Protein AF-A0A4V1EAC2-F1 (afdb_monomer)

Mean predicted aligned error: 5.42 Å

Sequence (191 aa):
MRNADRGWYASSDHYKISTLFIFGEFLAIVRSIERELGYLPHESTNRGKSFNAKVYGPFRAMTSFAYFRTVAADADDIGASGVPRLMLTAIGEKMLTEQGRVREFTDFATLFSNDPRFRKWFDDLDKFLLEATTINELSWDRLIALGANLRLLVTFLDPKSKLLDQRDVANLDLIKNQQVRSALNAEIAEQ

Structure (mmCIF, N/CA/C/O backbone):
data_AF-A0A4V1EAC2-F1
#
_entry.id   AF-A0A4V1EAC2-F1
#
loop_
_atom_site.group_PDB
_atom_site.id
_atom_site.type_symbol
_atom_site.label_atom_id
_atom_site.label_alt_id
_atom_site.label_comp_id
_atom_site.label_asym_id
_atom_site.label_entity_id
_atom_site.label_seq_id
_atom_site.pdbx_PDB_ins_code
_atom_site.Cartn_x
_atom_site.Cartn_y
_atom_site.Cartn_z
_atom_site.occupancy
_atom_site.B_iso_or_equiv
_atom_site.auth_seq_id
_atom_site.auth_comp_id
_atom_site.auth_asym_id
_atom_site.auth_atom_id
_atom_site.pdbx_PDB_model_num
ATOM 1 N N . MET A 1 1 ? 7.780 -21.200 2.405 1.00 43.62 1 MET A N 1
ATOM 2 C CA . MET A 1 1 ? 8.269 -20.583 1.153 1.00 43.62 1 MET A CA 1
ATOM 3 C C . MET A 1 1 ? 7.378 -19.390 0.861 1.00 43.62 1 MET A C 1
ATOM 5 O O . MET A 1 1 ? 6.167 -19.584 0.837 1.00 43.62 1 MET A O 1
ATOM 9 N N . ARG A 1 2 ? 7.926 -18.173 0.784 1.00 62.28 2 ARG A N 1
ATOM 10 C CA . ARG A 1 2 ? 7.140 -16.932 0.678 1.00 62.28 2 ARG A CA 1
ATOM 11 C C . ARG A 1 2 ? 6.838 -16.627 -0.795 1.00 62.28 2 ARG A C 1
ATOM 13 O O . ARG A 1 2 ? 7.565 -17.069 -1.679 1.00 62.28 2 ARG A O 1
ATOM 20 N N . ASN A 1 3 ? 5.772 -15.872 -1.071 1.00 67.44 3 ASN A N 1
ATOM 21 C CA . ASN A 1 3 ? 5.387 -15.529 -2.451 1.00 67.44 3 ASN A CA 1
ATOM 22 C C . ASN A 1 3 ? 6.482 -14.732 -3.182 1.00 67.44 3 ASN A C 1
ATOM 24 O O . ASN A 1 3 ? 6.673 -14.926 -4.380 1.00 67.44 3 ASN A O 1
ATOM 28 N N . ALA A 1 4 ? 7.217 -13.881 -2.454 1.00 69.62 4 ALA A N 1
ATOM 29 C CA . ALA A 1 4 ? 8.360 -13.134 -2.980 1.00 69.62 4 ALA A CA 1
ATOM 30 C C . ALA A 1 4 ? 9.466 -14.073 -3.496 1.00 69.62 4 ALA A C 1
ATOM 32 O O . ALA A 1 4 ? 9.936 -13.895 -4.614 1.00 69.62 4 ALA A O 1
ATOM 33 N N . ASP A 1 5 ? 9.779 -15.144 -2.754 1.00 70.50 5 ASP A N 1
ATOM 34 C CA . ASP A 1 5 ? 10.795 -16.144 -3.132 1.00 70.50 5 ASP A CA 1
ATOM 35 C C . ASP A 1 5 ? 10.445 -16.884 -4.436 1.00 70.50 5 ASP A C 1
ATOM 37 O O . ASP A 1 5 ? 11.310 -17.477 -5.075 1.00 70.50 5 ASP A O 1
ATOM 41 N N . ARG A 1 6 ? 9.163 -16.886 -4.822 1.00 79.25 6 ARG A N 1
ATOM 42 C CA . ARG A 1 6 ? 8.675 -17.520 -6.053 1.00 79.25 6 ARG A CA 1
ATOM 43 C C . ARG A 1 6 ? 8.612 -16.564 -7.245 1.00 79.25 6 ARG A C 1
ATOM 45 O O . ARG A 1 6 ? 8.289 -17.012 -8.341 1.00 79.25 6 ARG A O 1
ATOM 52 N N . GLY A 1 7 ? 8.858 -15.265 -7.048 1.00 82.31 7 GLY A N 1
ATOM 53 C CA . GLY A 1 7 ? 8.801 -14.264 -8.118 1.00 82.31 7 GLY A CA 1
ATOM 54 C C . GLY A 1 7 ? 7.440 -14.193 -8.820 1.00 82.31 7 GLY A C 1
ATOM 55 O O . GLY A 1 7 ? 7.367 -13.855 -10.001 1.00 82.31 7 GLY A O 1
ATOM 56 N N . TRP A 1 8 ? 6.351 -14.555 -8.132 1.00 88.06 8 TRP A N 1
ATOM 57 C CA . TRP A 1 8 ? 5.031 -14.712 -8.755 1.00 88.06 8 TRP A CA 1
ATOM 58 C C . TRP A 1 8 ? 4.460 -13.422 -9.325 1.00 88.06 8 TRP A C 1
ATOM 60 O O . TRP A 1 8 ? 3.763 -13.470 -10.329 1.00 88.06 8 TRP A O 1
ATOM 70 N N . TYR A 1 9 ? 4.792 -12.275 -8.736 1.00 90.44 9 TYR A N 1
ATOM 71 C CA . TYR A 1 9 ? 4.351 -10.990 -9.269 1.00 90.44 9 TYR A CA 1
ATOM 72 C C . TYR A 1 9 ? 4.893 -10.719 -10.682 1.00 90.44 9 TYR A C 1
ATOM 74 O O . TYR A 1 9 ? 4.179 -10.190 -11.529 1.00 90.44 9 TYR A O 1
ATOM 82 N N . ALA A 1 10 ? 6.132 -11.135 -10.956 1.00 88.81 10 ALA A N 1
ATOM 83 C CA . ALA A 1 10 ? 6.756 -10.981 -12.267 1.00 88.81 10 ALA A CA 1
ATOM 84 C C . ALA A 1 10 ? 6.402 -12.116 -13.245 1.00 88.81 10 ALA A C 1
ATOM 86 O O . ALA A 1 10 ? 6.410 -11.901 -14.451 1.00 88.81 10 ALA A O 1
ATOM 87 N N . SER A 1 11 ? 6.120 -13.321 -12.738 1.00 89.56 11 SER A N 1
ATOM 88 C CA . SER A 1 11 ? 5.998 -14.542 -13.553 1.00 89.56 11 SER A CA 1
ATOM 89 C C . SER A 1 11 ? 4.572 -15.066 -13.744 1.00 89.56 11 SER A C 1
ATOM 91 O O . SER A 1 11 ? 4.363 -15.939 -14.582 1.00 89.56 11 SER A O 1
ATOM 93 N N . SER A 1 12 ? 3.590 -14.578 -12.980 1.00 92.75 12 SER A N 1
ATOM 94 C CA . SER A 1 12 ? 2.197 -15.027 -13.050 1.00 92.75 12 SER A CA 1
ATOM 95 C C . SER A 1 12 ? 1.254 -13.851 -13.271 1.00 92.75 12 SER A C 1
ATOM 97 O O . SER A 1 12 ? 0.985 -13.072 -12.353 1.00 92.75 12 SER A O 1
ATOM 99 N N . ASP A 1 13 ? 0.684 -13.771 -14.475 1.00 91.50 13 ASP A N 1
ATOM 100 C CA . ASP A 1 13 ? -0.293 -12.739 -14.840 1.00 91.50 13 ASP A CA 1
ATOM 101 C C . ASP A 1 13 ? -1.490 -12.733 -13.891 1.00 91.50 13 ASP A C 1
ATOM 103 O O . ASP A 1 13 ? -1.940 -11.678 -13.446 1.00 91.50 13 ASP A O 1
ATOM 107 N N . HIS A 1 14 ? -1.975 -13.917 -13.509 1.00 92.06 14 HIS A N 1
ATOM 108 C CA . HIS A 1 14 ? -3.077 -14.030 -12.561 1.00 92.06 14 HIS A CA 1
ATOM 109 C C . HIS A 1 14 ? -2.710 -13.445 -11.192 1.00 92.06 14 HIS A C 1
ATOM 111 O O . HIS A 1 14 ? -3.506 -12.712 -10.602 1.00 92.06 14 HIS A O 1
ATOM 117 N N . TYR A 1 15 ? -1.504 -13.730 -10.688 1.00 93.12 15 TYR A N 1
ATOM 118 C CA . TYR A 1 15 ? -1.047 -13.185 -9.410 1.00 93.12 15 TYR A CA 1
ATOM 119 C C . TYR A 1 15 ? -0.876 -11.663 -9.481 1.00 93.12 15 TYR A C 1
ATOM 121 O O . TYR A 1 15 ? -1.279 -10.955 -8.559 1.00 93.12 15 TYR A O 1
ATOM 129 N N . LYS A 1 16 ? -0.335 -11.143 -10.587 1.00 94.38 16 LYS A N 1
ATOM 130 C CA . LYS A 1 16 ? -0.211 -9.700 -10.816 1.00 94.38 16 LYS A CA 1
ATOM 131 C C . LYS A 1 16 ? -1.579 -9.017 -10.830 1.00 94.38 16 LYS A C 1
ATOM 133 O O . LYS A 1 16 ? -1.805 -8.095 -10.051 1.00 94.38 16 LYS A O 1
ATOM 138 N N . ILE A 1 17 ? -2.502 -9.487 -11.671 1.00 96.19 17 ILE A N 1
ATOM 139 C CA . ILE A 1 17 ? -3.829 -8.876 -11.844 1.00 96.19 17 ILE A CA 1
ATOM 140 C C . ILE A 1 17 ? -4.623 -8.929 -10.534 1.00 96.19 17 ILE A C 1
ATOM 142 O O . ILE A 1 17 ? -5.201 -7.923 -10.132 1.00 96.19 17 ILE A O 1
ATOM 146 N N . SER A 1 18 ? -4.621 -10.065 -9.832 1.00 96.38 18 SER A N 1
ATOM 147 C CA . SER A 1 18 ? -5.286 -10.188 -8.523 1.00 96.38 18 SER A CA 1
ATOM 148 C C . SER A 1 18 ? -4.667 -9.278 -7.460 1.00 96.38 18 SER A C 1
ATOM 150 O O . SER A 1 18 ? -5.396 -8.649 -6.697 1.00 96.38 18 SER A O 1
ATOM 152 N N . THR A 1 19 ? -3.340 -9.132 -7.443 1.00 95.38 19 THR A N 1
ATOM 153 C CA . THR A 1 19 ? -2.665 -8.189 -6.541 1.00 95.38 19 THR A CA 1
ATOM 154 C C . THR A 1 19 ? -3.087 -6.748 -6.840 1.00 95.38 19 THR A C 1
ATOM 156 O O . THR A 1 19 ? -3.538 -6.053 -5.932 1.00 95.38 19 THR A O 1
ATOM 159 N N . LEU A 1 20 ? -3.010 -6.306 -8.101 1.00 96.94 20 LEU A N 1
ATOM 160 C CA . LEU A 1 20 ? -3.421 -4.954 -8.505 1.00 96.94 20 LEU A CA 1
ATOM 161 C C . LEU A 1 20 ? -4.897 -4.682 -8.188 1.00 96.94 20 LEU A C 1
ATOM 163 O O . LEU A 1 20 ? -5.230 -3.590 -7.727 1.00 96.94 20 LEU A O 1
ATOM 167 N N . PHE A 1 21 ? -5.762 -5.681 -8.371 1.00 97.81 21 PHE A N 1
ATOM 168 C CA . PHE A 1 21 ? -7.169 -5.596 -7.997 1.00 97.81 21 PHE A CA 1
ATOM 169 C C . PHE A 1 21 ? -7.352 -5.322 -6.501 1.00 97.81 21 PHE A C 1
ATOM 171 O O . PHE A 1 21 ? -8.046 -4.374 -6.152 1.00 97.81 21 PHE A O 1
ATOM 178 N N . ILE A 1 22 ? -6.705 -6.099 -5.624 1.00 96.06 22 ILE A N 1
ATOM 179 C CA . ILE A 1 22 ? -6.833 -5.946 -4.162 1.00 96.06 22 ILE A CA 1
ATOM 180 C C . ILE A 1 22 ? -6.363 -4.556 -3.713 1.00 96.06 22 ILE A C 1
ATOM 182 O O . ILE A 1 22 ? -6.997 -3.916 -2.873 1.00 96.06 22 ILE A O 1
ATOM 186 N N . PHE A 1 23 ? -5.270 -4.055 -4.295 1.00 96.12 23 PHE A N 1
ATOM 187 C CA . PHE A 1 23 ? -4.839 -2.676 -4.069 1.00 96.12 23 PHE A CA 1
ATOM 188 C C . PHE A 1 23 ? -5.896 -1.669 -4.519 1.00 96.12 23 PHE A C 1
ATOM 190 O O . PHE A 1 23 ? -6.231 -0.749 -3.773 1.00 96.12 23 PHE A O 1
ATOM 197 N N . GLY A 1 24 ? -6.429 -1.849 -5.726 1.00 97.00 24 GLY A N 1
ATOM 198 C CA . GLY A 1 24 ? -7.477 -1.004 -6.274 1.00 97.00 24 GLY A CA 1
ATOM 199 C C . GLY A 1 24 ? -8.740 -0.982 -5.409 1.00 97.00 24 GLY A C 1
ATOM 200 O O . GLY A 1 24 ? -9.280 0.088 -5.143 1.00 97.00 24 GLY A O 1
ATOM 201 N N . GLU A 1 25 ? -9.176 -2.143 -4.926 1.00 96.75 25 GLU A N 1
ATOM 202 C CA . GLU A 1 25 ? -10.318 -2.301 -4.025 1.00 96.75 25 GLU A CA 1
ATOM 203 C C . GLU A 1 25 ? -10.096 -1.557 -2.706 1.00 96.75 25 GLU A C 1
ATOM 205 O O . GLU A 1 25 ? -10.943 -0.762 -2.298 1.00 96.75 25 GLU A O 1
ATOM 210 N N . PHE A 1 26 ? -8.933 -1.730 -2.071 1.00 95.12 26 PHE A N 1
ATOM 211 C CA . PHE A 1 26 ? -8.593 -0.986 -0.859 1.00 95.12 26 PHE A CA 1
ATOM 212 C C . PHE A 1 26 ? -8.634 0.533 -1.091 1.00 95.12 26 PHE A C 1
ATOM 214 O O . PHE A 1 26 ? -9.245 1.269 -0.313 1.00 95.12 26 PHE A O 1
ATOM 221 N N . LEU A 1 27 ? -8.024 1.013 -2.178 1.00 95.75 27 LEU A N 1
ATOM 222 C CA . LEU A 1 27 ? -8.003 2.438 -2.520 1.00 95.75 27 LEU A CA 1
ATOM 223 C C . LEU A 1 27 ? -9.413 2.979 -2.801 1.00 95.75 27 LEU A C 1
ATOM 225 O O . LEU A 1 27 ? -9.723 4.104 -2.410 1.00 95.75 27 LEU A O 1
ATOM 229 N N . ALA A 1 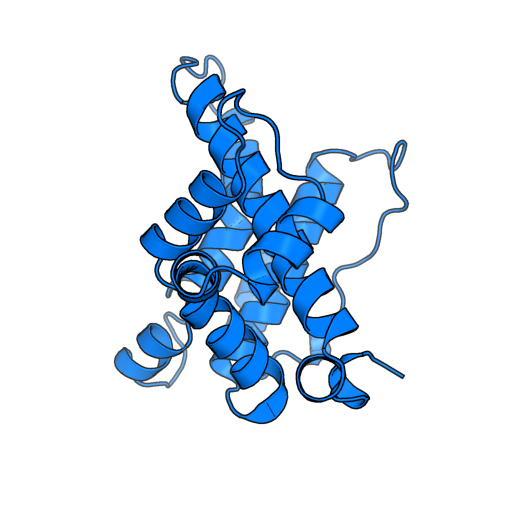28 ? -10.279 2.177 -3.424 1.00 95.38 28 ALA A N 1
ATOM 230 C CA . ALA A 1 28 ? -11.678 2.519 -3.651 1.00 95.38 28 ALA A CA 1
ATOM 231 C C . ALA A 1 28 ? -12.456 2.643 -2.337 1.00 95.38 28 ALA A C 1
ATOM 233 O O . ALA A 1 28 ? -13.187 3.613 -2.152 1.00 95.38 28 ALA A O 1
ATOM 234 N N . ILE A 1 29 ? -12.254 1.714 -1.396 1.00 92.44 29 ILE A N 1
ATOM 235 C CA . ILE A 1 29 ? -12.875 1.765 -0.065 1.00 92.44 29 ILE A CA 1
ATOM 236 C C . ILE A 1 29 ? -12.457 3.040 0.665 1.00 92.44 29 ILE A C 1
ATOM 238 O O . ILE A 1 29 ? -13.315 3.758 1.179 1.00 92.44 29 ILE A O 1
ATOM 242 N N . VAL A 1 30 ? -11.160 3.365 0.675 1.00 90.69 30 VAL A N 1
ATOM 243 C CA . VAL A 1 30 ? -10.689 4.611 1.294 1.00 90.69 30 VAL A CA 1
ATOM 244 C C . VAL A 1 30 ? -11.296 5.828 0.601 1.00 90.69 30 VAL A C 1
ATOM 246 O O . VAL A 1 30 ? -11.721 6.761 1.279 1.00 90.69 30 VAL A O 1
ATOM 249 N N . ARG A 1 31 ? -11.423 5.812 -0.730 1.00 90.31 31 ARG A N 1
ATOM 250 C CA . ARG A 1 31 ? -12.054 6.910 -1.466 1.00 90.31 31 ARG A CA 1
ATOM 251 C C . ARG A 1 31 ? -13.535 7.078 -1.120 1.00 90.31 31 ARG A C 1
ATOM 253 O O . ARG A 1 31 ? -14.003 8.210 -1.003 1.00 90.31 31 ARG A O 1
ATOM 260 N N . SER A 1 32 ? -14.265 5.982 -0.931 1.00 89.31 32 SER A N 1
ATOM 261 C CA . SER A 1 32 ? -15.657 6.019 -0.475 1.00 89.31 32 SER A CA 1
ATOM 262 C C . SER A 1 32 ? -15.764 6.568 0.947 1.00 89.31 32 SER A C 1
ATOM 264 O O . SER A 1 32 ? -16.581 7.447 1.195 1.00 89.31 32 SER A O 1
ATOM 266 N N . ILE A 1 33 ? -14.886 6.139 1.860 1.00 86.31 33 ILE A N 1
ATOM 267 C CA . ILE A 1 33 ? -14.783 6.692 3.222 1.00 86.31 33 ILE A CA 1
ATOM 268 C C . ILE A 1 33 ? -14.527 8.205 3.166 1.00 86.31 33 ILE A C 1
ATOM 270 O O . ILE A 1 33 ? -15.212 8.957 3.848 1.00 86.31 33 ILE A O 1
ATOM 274 N N . GLU A 1 34 ? -13.585 8.673 2.344 1.00 83.31 34 GLU A N 1
ATOM 275 C CA . GLU A 1 34 ? -13.291 10.104 2.174 1.00 83.31 34 GLU A CA 1
ATOM 276 C C . GLU A 1 34 ? -14.500 10.903 1.675 1.00 83.31 34 GLU A C 1
ATOM 278 O O . GLU A 1 34 ? -14.753 12.003 2.162 1.00 83.31 34 GLU A O 1
ATOM 283 N N . ARG A 1 35 ? -15.241 10.368 0.698 1.00 81.56 35 ARG A N 1
ATOM 284 C CA . ARG A 1 35 ? -16.421 11.034 0.130 1.00 81.56 35 ARG A CA 1
ATOM 285 C C . ARG A 1 35 ? -17.575 11.117 1.124 1.00 81.56 35 ARG A C 1
ATOM 287 O O . ARG A 1 35 ? -18.179 12.176 1.250 1.00 81.56 35 ARG A O 1
ATOM 294 N N . GLU A 1 36 ? -17.849 10.024 1.828 1.00 77.19 36 GLU A N 1
ATOM 295 C CA . GLU A 1 36 ? -18.987 9.918 2.747 1.00 77.19 36 GLU A CA 1
ATOM 296 C C . GLU A 1 36 ? -18.699 10.560 4.115 1.00 77.19 36 GLU A C 1
ATOM 298 O O . GLU A 1 36 ? -19.577 11.170 4.721 1.00 77.19 36 GLU A O 1
ATOM 303 N N . LEU A 1 37 ? -17.463 10.455 4.619 1.00 67.44 37 LEU A N 1
ATOM 304 C CA . LEU A 1 37 ? -17.084 10.915 5.963 1.00 67.44 37 LEU A CA 1
ATOM 305 C C . LEU A 1 37 ? -16.288 12.224 5.964 1.00 67.44 37 LEU A C 1
ATOM 307 O O . LEU A 1 37 ? -16.080 12.790 7.037 1.00 67.44 37 LEU A O 1
ATOM 311 N N . GLY A 1 38 ? -15.881 12.741 4.798 1.00 59.03 38 GLY A N 1
ATOM 312 C CA . GLY A 1 38 ? -15.127 13.996 4.664 1.00 59.03 38 GLY A CA 1
ATOM 313 C C . GLY A 1 38 ? -15.837 15.238 5.219 1.00 59.03 38 GLY A C 1
ATOM 314 O O . GLY A 1 38 ? -15.207 16.283 5.366 1.00 59.03 38 GLY A O 1
ATOM 315 N N . TYR A 1 39 ? -17.121 15.112 5.572 1.00 52.62 39 TYR A N 1
ATOM 316 C CA . TYR A 1 39 ? -17.964 16.177 6.115 1.00 52.62 39 TYR A CA 1
ATOM 317 C C . TYR A 1 39 ? -18.529 15.907 7.509 1.00 52.62 39 TYR A C 1
ATOM 319 O O . TYR A 1 39 ? -19.299 16.733 7.993 1.00 52.62 39 TYR A O 1
ATOM 327 N N . LEU A 1 40 ? -18.184 14.805 8.186 1.00 48.06 40 LEU A N 1
ATOM 328 C CA . LEU A 1 40 ? -18.642 14.636 9.565 1.00 48.06 40 LEU A CA 1
ATOM 329 C C . LEU A 1 40 ? -17.812 15.553 10.475 1.00 48.06 40 LEU A C 1
ATOM 331 O O . LEU A 1 40 ? -16.613 15.300 10.634 1.00 48.06 40 LEU A O 1
ATOM 335 N N . PRO A 1 41 ? -18.396 16.606 11.088 1.00 48.25 41 PRO A N 1
ATOM 336 C CA . PRO A 1 41 ? -17.703 17.354 12.124 1.00 48.25 41 PRO A CA 1
ATOM 337 C C . PRO A 1 41 ? -17.371 16.350 13.224 1.00 48.25 41 PRO A C 1
ATOM 339 O O . PRO A 1 41 ? -18.260 15.798 13.869 1.00 48.25 41 PRO A O 1
ATOM 342 N N . HIS A 1 42 ? -16.090 16.011 13.369 1.00 51.78 42 HIS A N 1
ATOM 343 C CA . HIS A 1 42 ? -15.664 15.023 14.346 1.00 51.78 42 HIS A CA 1
ATOM 344 C C . HIS A 1 42 ? -15.834 15.601 15.755 1.00 51.78 42 HIS A C 1
ATOM 346 O O . HIS A 1 42 ? -14.890 16.107 16.360 1.00 51.78 42 HIS A O 1
ATOM 352 N N . GLU A 1 43 ? -17.036 15.459 16.307 1.00 51.19 43 GLU A N 1
ATOM 353 C CA . GLU A 1 43 ? -17.326 15.556 17.734 1.00 51.19 43 GLU A CA 1
ATOM 354 C C . GLU A 1 43 ? -16.737 14.328 18.461 1.00 51.19 43 GLU A C 1
ATOM 356 O O . GLU A 1 43 ? -17.433 13.465 18.979 1.00 51.19 43 GLU A O 1
ATOM 361 N N . SER A 1 44 ? -15.411 14.175 18.412 1.00 53.34 44 SER A N 1
ATOM 362 C CA . SER A 1 44 ? -14.565 13.599 19.468 1.00 53.34 44 SER A CA 1
ATOM 363 C C . SER A 1 44 ? -13.111 13.569 18.989 1.00 53.34 44 SER A C 1
ATOM 365 O O . SER A 1 44 ? -12.728 12.931 18.007 1.00 53.34 44 SER A O 1
ATOM 367 N N . THR A 1 45 ? -12.261 14.280 19.714 1.00 67.56 45 THR A N 1
ATOM 368 C CA . THR A 1 45 ? -10.935 14.734 19.283 1.00 67.56 45 THR A CA 1
ATOM 369 C C . THR A 1 45 ? -9.841 13.661 19.230 1.00 67.56 45 THR A C 1
ATOM 371 O O . THR A 1 45 ? -8.758 13.973 18.743 1.00 67.56 45 THR A O 1
ATOM 374 N N . ASN A 1 46 ? -10.094 12.410 19.653 1.00 74.25 46 ASN A N 1
ATOM 375 C CA . ASN A 1 46 ? -9.062 11.356 19.737 1.00 74.25 46 ASN A CA 1
ATOM 376 C C . ASN A 1 46 ? -9.371 10.087 18.923 1.00 74.25 46 ASN A C 1
ATOM 378 O O . ASN A 1 46 ? -8.496 9.602 18.207 1.00 74.25 46 ASN A O 1
ATOM 382 N N . ARG A 1 47 ? -10.605 9.558 18.965 1.00 74.94 47 ARG A N 1
ATOM 383 C CA . ARG A 1 47 ? -10.963 8.349 18.192 1.00 74.94 47 ARG A CA 1
ATOM 384 C C . ARG A 1 47 ? -10.961 8.604 16.687 1.00 74.94 47 ARG A C 1
ATOM 386 O O . ARG A 1 47 ? -10.405 7.799 15.950 1.00 74.94 47 ARG A O 1
ATOM 393 N N . GLY A 1 48 ? -11.491 9.747 16.245 1.00 77.94 48 GLY A N 1
ATOM 394 C CA . GLY A 1 48 ? -11.427 10.150 14.837 1.00 77.94 48 GLY A CA 1
ATOM 395 C C . GLY A 1 48 ? -9.988 10.337 14.345 1.00 77.94 48 GLY A C 1
ATOM 396 O O . GLY A 1 48 ? -9.649 9.906 13.248 1.00 77.94 48 GLY A O 1
ATOM 397 N N . LYS A 1 49 ? -9.100 10.897 15.182 1.00 80.56 49 LYS A N 1
ATOM 398 C CA . LYS A 1 49 ? -7.665 11.004 14.860 1.00 80.56 49 LYS A CA 1
ATOM 399 C C . LYS A 1 49 ? -7.008 9.633 14.715 1.00 80.56 49 LYS A C 1
ATOM 401 O O . LYS A 1 49 ? -6.274 9.428 13.756 1.00 80.56 49 LYS A O 1
ATOM 406 N N . SER A 1 50 ? -7.288 8.710 15.636 1.00 85.12 50 SER A N 1
ATOM 407 C CA . SER A 1 50 ? -6.755 7.344 15.587 1.00 85.12 50 SER A CA 1
ATOM 408 C C . SER A 1 50 ? -7.235 6.600 14.338 1.00 85.12 50 SER A C 1
ATOM 410 O O . SER A 1 50 ? -6.414 6.070 13.594 1.00 85.12 50 SER A O 1
ATOM 412 N N . PHE A 1 51 ? -8.536 6.661 14.033 1.00 85.50 51 PHE A N 1
ATOM 413 C CA . PHE A 1 51 ? -9.093 6.075 12.814 1.00 85.50 51 PHE A CA 1
ATOM 414 C C . PHE A 1 51 ? -8.434 6.642 11.552 1.00 85.50 51 PHE A C 1
ATOM 416 O O . PHE A 1 51 ? -7.931 5.877 10.733 1.00 85.50 51 PHE A O 1
ATOM 423 N N . ASN A 1 52 ? -8.351 7.971 11.429 1.00 85.38 52 ASN A N 1
ATOM 424 C CA . ASN A 1 52 ? -7.685 8.616 10.297 1.00 85.38 52 ASN A CA 1
ATOM 425 C C . ASN A 1 52 ? -6.213 8.189 10.186 1.00 85.38 52 ASN A C 1
ATOM 427 O O . ASN A 1 52 ? -5.748 7.868 9.095 1.00 85.38 52 ASN A O 1
ATOM 431 N N . ALA A 1 53 ? -5.482 8.125 11.302 1.00 87.19 53 ALA A N 1
ATOM 432 C CA . ALA A 1 53 ? -4.096 7.668 11.299 1.00 87.19 53 ALA A CA 1
ATOM 433 C C . ALA A 1 53 ? -3.966 6.230 10.767 1.00 87.19 53 ALA A C 1
ATOM 435 O O . ALA A 1 53 ? -3.104 5.977 9.928 1.00 87.19 53 ALA A O 1
ATOM 436 N N . LYS A 1 54 ? -4.843 5.306 11.185 1.00 90.19 54 LYS A N 1
ATOM 437 C CA . LYS A 1 54 ? -4.809 3.909 10.719 1.00 90.19 54 LYS A CA 1
ATOM 438 C C . LYS A 1 54 ? -5.253 3.757 9.261 1.00 90.19 54 LYS A C 1
ATOM 440 O O . LYS A 1 54 ? -4.615 3.021 8.516 1.00 90.19 54 LYS A O 1
ATOM 445 N N . VAL A 1 55 ? -6.286 4.480 8.824 1.00 89.94 55 VAL A N 1
ATOM 446 C CA . VAL A 1 55 ? -6.771 4.442 7.430 1.00 89.94 55 VAL A CA 1
ATOM 447 C C . VAL A 1 55 ? -5.749 5.026 6.452 1.00 89.94 55 VAL A C 1
ATOM 449 O O . VAL A 1 55 ? -5.555 4.479 5.367 1.00 89.94 55 VAL A O 1
ATOM 452 N N . TYR A 1 56 ? -5.055 6.105 6.827 1.00 89.88 56 TYR A N 1
ATOM 453 C CA . TYR A 1 56 ? -4.046 6.739 5.969 1.00 89.88 56 TYR A CA 1
ATOM 454 C C . TYR A 1 56 ? -2.623 6.212 6.173 1.00 89.88 56 TYR A C 1
ATOM 456 O O . TYR A 1 56 ? -1.735 6.578 5.399 1.00 89.88 56 TYR A O 1
ATOM 464 N N . GLY A 1 57 ? -2.391 5.338 7.152 1.00 90.44 57 GLY A N 1
ATOM 465 C CA . GLY A 1 57 ? -1.117 4.647 7.362 1.00 90.44 57 GLY A CA 1
ATOM 466 C C . GLY A 1 57 ? -0.577 3.971 6.091 1.00 90.44 57 GLY A C 1
ATOM 467 O O . GLY A 1 57 ? 0.557 4.251 5.696 1.00 90.44 57 GLY A O 1
ATOM 468 N N . PRO A 1 58 ? -1.393 3.183 5.358 1.00 91.88 58 PRO A N 1
ATOM 469 C CA . PRO A 1 58 ? -1.021 2.611 4.061 1.00 91.88 58 PRO A CA 1
ATOM 470 C C . PRO A 1 58 ? -0.541 3.647 3.032 1.00 91.88 58 PRO A C 1
ATOM 472 O O . PRO A 1 58 ? 0.480 3.445 2.375 1.00 91.88 58 PRO A O 1
ATOM 475 N N . PHE A 1 59 ? -1.218 4.798 2.930 1.00 91.00 59 PHE A N 1
ATOM 476 C CA . PHE A 1 59 ? -0.784 5.894 2.055 1.00 91.00 59 PHE A CA 1
ATOM 477 C C . PHE A 1 59 ? 0.542 6.478 2.529 1.00 91.00 59 PHE A C 1
ATOM 479 O O . PHE A 1 59 ? 1.456 6.661 1.733 1.00 91.00 59 PHE A O 1
ATOM 486 N N . ARG A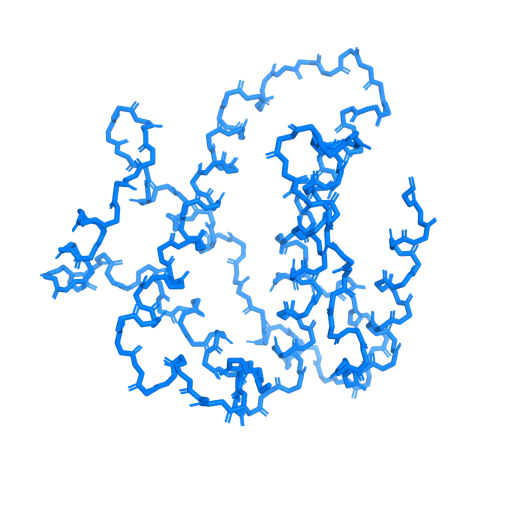 1 60 ? 0.685 6.733 3.834 1.00 91.06 60 ARG A N 1
ATOM 487 C CA . ARG A 1 60 ? 1.934 7.242 4.406 1.00 91.06 60 ARG A CA 1
ATOM 488 C C . ARG A 1 60 ? 3.107 6.312 4.085 1.00 91.06 60 ARG A C 1
ATOM 490 O O . ARG A 1 60 ? 4.158 6.812 3.699 1.00 91.06 60 ARG A O 1
ATOM 497 N N . ALA A 1 61 ? 2.937 4.996 4.189 1.00 91.56 61 ALA A N 1
ATOM 498 C CA . ALA A 1 61 ? 3.986 4.034 3.853 1.00 91.56 61 ALA A CA 1
ATOM 499 C C . ALA A 1 61 ? 4.409 4.112 2.374 1.00 91.56 61 ALA A C 1
ATOM 501 O O . ALA A 1 61 ? 5.602 4.153 2.069 1.00 91.56 61 ALA A O 1
ATOM 502 N N . MET A 1 62 ? 3.444 4.214 1.457 1.00 90.25 62 MET A N 1
ATOM 503 C CA . MET A 1 62 ? 3.722 4.254 0.017 1.00 90.25 62 MET A CA 1
ATOM 504 C C . MET A 1 62 ? 4.240 5.605 -0.484 1.00 90.25 62 MET A C 1
ATOM 506 O O . MET A 1 62 ? 5.006 5.635 -1.441 1.00 90.25 62 MET A O 1
ATOM 510 N N . THR A 1 63 ? 3.829 6.720 0.128 1.00 88.69 63 THR A N 1
ATOM 511 C CA . THR A 1 63 ? 4.035 8.054 -0.465 1.00 88.69 63 THR A CA 1
ATOM 512 C C . THR A 1 63 ? 4.936 8.970 0.356 1.00 88.69 63 THR A C 1
ATOM 514 O O . THR A 1 63 ? 5.341 10.023 -0.127 1.00 88.69 63 THR A O 1
ATOM 517 N N . SER A 1 64 ? 5.182 8.663 1.633 1.00 83.50 64 SER A N 1
ATOM 518 C CA . SER A 1 64 ? 5.815 9.610 2.555 1.00 83.50 64 SER A CA 1
ATOM 519 C C . SER A 1 64 ? 7.314 9.380 2.700 1.00 83.50 64 SER A C 1
ATOM 521 O O . SER A 1 64 ? 7.788 8.246 2.684 1.00 83.50 64 SER A O 1
ATOM 523 N N . PHE A 1 65 ? 8.043 10.461 2.972 1.00 86.88 65 PHE A N 1
ATOM 524 C CA . PHE A 1 65 ? 9.415 10.430 3.486 1.00 86.88 65 PHE A CA 1
ATOM 525 C C . PHE A 1 65 ? 9.463 10.104 4.984 1.00 86.88 65 PHE A C 1
ATOM 527 O O . PHE A 1 65 ? 10.540 9.950 5.540 1.00 86.88 65 PHE A O 1
ATOM 534 N N . ALA A 1 66 ? 8.317 10.025 5.673 1.00 84.19 66 ALA A N 1
ATOM 535 C CA . ALA A 1 66 ? 8.264 9.952 7.132 1.00 84.19 66 ALA A CA 1
ATOM 536 C C . ALA A 1 66 ? 9.069 8.790 7.736 1.00 84.19 66 ALA A C 1
ATOM 538 O O . ALA A 1 66 ? 9.712 8.997 8.759 1.00 84.19 66 ALA A O 1
ATOM 539 N N . TYR A 1 67 ? 9.06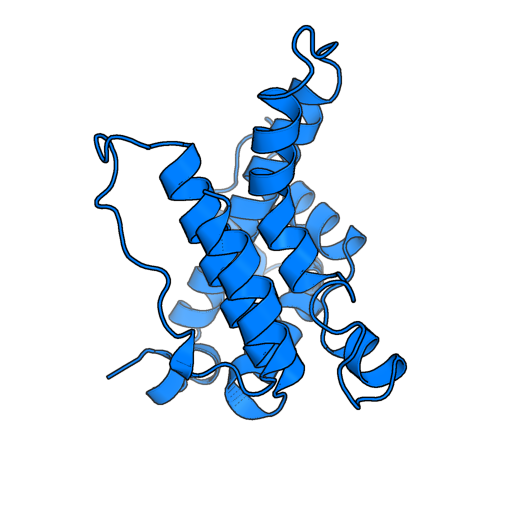3 7.612 7.106 1.00 84.44 67 TYR A N 1
ATOM 540 C CA . TYR A 1 67 ? 9.858 6.460 7.554 1.00 84.44 67 TYR A CA 1
ATOM 541 C C . TYR A 1 67 ? 11.339 6.546 7.143 1.00 84.44 67 TYR A C 1
ATOM 543 O O . TYR A 1 67 ? 12.164 5.819 7.683 1.00 84.44 67 TYR A O 1
ATOM 551 N N . PHE A 1 68 ? 11.678 7.453 6.222 1.00 86.75 68 PHE A N 1
ATOM 552 C CA . PHE A 1 68 ? 12.977 7.548 5.551 1.00 86.75 68 PHE A CA 1
ATOM 553 C C . PHE A 1 68 ? 13.745 8.838 5.879 1.00 86.75 68 PHE A C 1
ATOM 555 O O . PHE A 1 68 ? 14.818 9.062 5.335 1.00 86.75 68 PHE A O 1
ATOM 562 N N . ARG A 1 69 ? 13.227 9.697 6.770 1.00 80.94 69 ARG A N 1
ATOM 563 C CA . ARG A 1 69 ? 13.780 11.044 7.043 1.00 80.94 69 ARG A CA 1
ATOM 564 C C . ARG A 1 69 ? 15.264 11.069 7.408 1.00 80.94 69 ARG A C 1
ATOM 566 O O . ARG A 1 69 ? 15.919 12.079 7.197 1.00 80.94 69 ARG A O 1
ATOM 573 N N . THR A 1 70 ? 15.751 10.006 8.030 1.00 80.06 70 THR A N 1
ATOM 574 C CA . THR A 1 70 ? 17.120 9.893 8.547 1.00 80.06 70 THR A CA 1
ATOM 575 C C . THR A 1 70 ? 17.960 8.889 7.757 1.00 80.06 70 THR A C 1
ATOM 577 O O . THR A 1 70 ? 19.105 8.627 8.136 1.00 80.06 70 THR A O 1
ATOM 580 N N . VAL A 1 71 ? 17.378 8.279 6.716 1.00 81.38 71 VAL A N 1
ATOM 581 C CA . VAL A 1 71 ? 18.039 7.249 5.913 1.00 81.38 71 VAL A CA 1
ATOM 582 C C . VAL A 1 71 ? 19.118 7.930 5.084 1.00 81.38 71 VAL A C 1
ATOM 584 O O . VAL A 1 71 ? 18.885 8.988 4.509 1.00 81.38 71 VAL A O 1
ATOM 587 N N . ALA A 1 72 ? 20.305 7.325 5.036 1.00 75.12 72 ALA A N 1
ATOM 588 C CA . ALA A 1 72 ? 21.439 7.817 4.259 1.00 75.12 72 ALA A CA 1
ATOM 589 C C . ALA A 1 72 ? 21.271 7.485 2.762 1.00 75.12 72 ALA A C 1
ATOM 591 O O . ALA A 1 72 ? 22.095 6.787 2.180 1.00 75.12 72 ALA A O 1
ATOM 592 N N . ALA A 1 73 ? 20.171 7.942 2.167 1.00 78.69 73 ALA A N 1
ATOM 593 C CA . ALA A 1 73 ? 19.870 7.850 0.742 1.00 78.69 73 ALA A CA 1
ATOM 594 C C . ALA A 1 73 ? 19.567 9.251 0.195 1.00 78.69 73 ALA A C 1
ATOM 596 O O . ALA A 1 73 ? 19.221 10.151 0.968 1.00 78.69 73 ALA A O 1
ATOM 597 N N . ASP A 1 74 ? 19.694 9.437 -1.120 1.00 83.81 74 ASP A N 1
ATOM 598 C CA . ASP A 1 74 ? 19.324 10.702 -1.754 1.00 83.81 74 ASP A CA 1
ATOM 599 C C . ASP A 1 74 ? 17.811 10.947 -1.597 1.00 83.81 74 ASP A C 1
ATOM 601 O O . ASP A 1 74 ? 16.992 10.021 -1.638 1.00 83.81 74 ASP A O 1
ATOM 605 N N . ALA A 1 75 ? 17.426 12.208 -1.401 1.00 84.56 75 ALA A N 1
ATOM 606 C CA . ALA A 1 75 ? 16.027 12.603 -1.356 1.00 84.56 75 ALA A CA 1
ATOM 607 C C . ALA A 1 75 ? 15.300 12.238 -2.661 1.00 84.56 75 ALA A C 1
ATOM 609 O O . ALA A 1 75 ? 14.126 11.857 -2.613 1.00 84.56 75 ALA A O 1
ATOM 610 N N . ASP A 1 76 ? 16.003 12.292 -3.794 1.00 87.31 76 ASP A N 1
ATOM 611 C CA . ASP A 1 76 ? 15.460 11.915 -5.096 1.00 87.31 76 ASP A CA 1
ATOM 612 C C . ASP A 1 76 ? 15.171 10.407 -5.171 1.00 87.31 76 ASP A C 1
ATOM 614 O O . ASP A 1 76 ? 14.090 10.015 -5.616 1.00 87.31 76 ASP A O 1
ATOM 618 N N . ASP A 1 77 ? 16.053 9.558 -4.631 1.00 87.75 77 ASP A N 1
ATOM 619 C CA . ASP A 1 77 ? 15.847 8.102 -4.572 1.00 87.75 77 ASP A CA 1
ATOM 620 C C . ASP A 1 77 ? 14.656 7.737 -3.674 1.00 87.75 77 ASP A C 1
ATOM 622 O O . ASP A 1 77 ? 13.806 6.906 -4.018 1.00 87.75 77 ASP A O 1
ATOM 626 N N . ILE A 1 78 ? 14.544 8.397 -2.516 1.00 87.06 78 ILE A N 1
ATOM 627 C CA . ILE A 1 78 ? 13.413 8.204 -1.602 1.00 87.06 78 ILE A CA 1
ATOM 628 C C . ILE A 1 78 ? 12.109 8.655 -2.268 1.00 87.06 78 ILE A C 1
ATOM 630 O O . ILE A 1 78 ? 11.089 7.973 -2.117 1.00 87.06 78 ILE A O 1
ATOM 634 N N . GLY A 1 79 ? 12.132 9.766 -3.007 1.00 86.00 79 GLY A N 1
ATOM 635 C CA . GLY A 1 79 ? 10.992 10.256 -3.777 1.00 86.00 79 GLY A CA 1
ATOM 636 C C . GLY A 1 79 ? 10.573 9.286 -4.881 1.00 86.00 79 GLY A C 1
ATOM 637 O O . GLY A 1 79 ? 9.391 8.962 -4.988 1.00 86.00 79 GLY A O 1
ATOM 638 N N . ALA A 1 80 ? 11.539 8.774 -5.646 1.00 88.38 80 ALA A N 1
ATOM 639 C CA . ALA A 1 80 ? 11.315 7.856 -6.759 1.00 88.38 80 ALA A CA 1
ATOM 640 C C . ALA A 1 80 ? 10.852 6.456 -6.320 1.00 88.38 80 ALA A C 1
ATOM 642 O O . ALA A 1 80 ? 10.142 5.792 -7.067 1.00 88.38 80 ALA A O 1
ATOM 643 N N . SER A 1 81 ? 11.212 6.017 -5.108 1.00 90.25 81 SER A N 1
ATOM 644 C CA . SER A 1 81 ? 10.792 4.712 -4.562 1.00 90.25 81 SER A CA 1
ATOM 645 C C . SER A 1 81 ? 9.313 4.631 -4.155 1.00 90.25 81 SER A C 1
ATOM 647 O O . SER A 1 81 ? 8.821 3.552 -3.826 1.00 90.25 81 SER A O 1
ATOM 649 N N . GLY A 1 82 ? 8.609 5.763 -4.085 1.00 91.25 82 GLY A N 1
ATOM 650 C CA . GLY A 1 82 ? 7.209 5.828 -3.667 1.00 91.25 82 GLY A CA 1
ATOM 651 C C . GLY A 1 82 ? 6.229 5.926 -4.835 1.00 91.25 82 GLY A C 1
ATOM 652 O O . GLY A 1 82 ? 6.604 6.196 -5.971 1.00 91.25 82 GLY A O 1
ATOM 653 N N . VAL A 1 83 ? 4.938 5.782 -4.532 1.00 92.00 83 VAL A N 1
ATOM 654 C CA . VAL A 1 83 ? 3.859 6.072 -5.491 1.00 92.00 83 VAL A CA 1
ATOM 655 C C . VAL A 1 83 ? 3.251 7.438 -5.158 1.00 92.00 83 VAL A C 1
ATOM 657 O O . VAL A 1 83 ? 2.915 7.682 -3.995 1.00 92.00 83 VAL A O 1
ATOM 660 N N . PRO A 1 84 ? 3.063 8.353 -6.126 1.00 91.00 84 PRO A N 1
ATOM 661 C CA . PRO A 1 84 ? 2.425 9.638 -5.858 1.00 91.00 84 PRO A CA 1
ATOM 662 C C . PRO A 1 84 ? 1.007 9.478 -5.291 1.00 91.00 84 PRO A C 1
ATOM 664 O O . PRO A 1 84 ? 0.183 8.738 -5.830 1.00 91.00 84 PRO A O 1
ATOM 667 N N . ARG A 1 85 ? 0.667 10.233 -4.234 1.00 90.06 85 ARG A N 1
ATOM 668 C CA . ARG A 1 85 ? -0.658 10.137 -3.583 1.00 90.06 85 ARG A CA 1
ATOM 669 C C . ARG A 1 85 ? -1.816 10.392 -4.548 1.00 90.06 85 ARG A C 1
ATOM 671 O O . ARG A 1 85 ? -2.820 9.695 -4.473 1.00 90.06 85 ARG A O 1
ATOM 678 N N . LEU A 1 86 ? -1.668 11.354 -5.460 1.00 90.38 86 LEU A N 1
ATOM 679 C CA . LEU A 1 86 ? -2.695 11.664 -6.459 1.00 90.38 86 LEU A CA 1
ATOM 680 C C . LEU A 1 86 ? -2.990 10.472 -7.380 1.00 90.38 86 LEU A C 1
ATOM 682 O O . LEU A 1 86 ? -4.145 10.272 -7.746 1.00 90.38 86 LEU A O 1
ATOM 686 N N . MET A 1 87 ? -1.982 9.652 -7.698 1.00 91.81 87 MET A N 1
ATOM 687 C CA . MET A 1 87 ? -2.178 8.435 -8.493 1.00 91.81 87 MET A CA 1
ATOM 688 C C . MET A 1 87 ? -2.937 7.372 -7.705 1.00 91.81 87 MET A C 1
ATOM 690 O O . MET A 1 87 ? -3.895 6.805 -8.220 1.00 91.81 87 MET A O 1
ATOM 694 N N . LEU A 1 88 ? -2.603 7.170 -6.427 1.00 93.50 88 LEU A N 1
ATOM 695 C CA . LEU A 1 88 ? -3.358 6.262 -5.555 1.00 93.50 88 LEU A CA 1
ATOM 696 C C . LEU A 1 88 ? -4.830 6.688 -5.415 1.00 93.50 88 LEU A C 1
ATOM 698 O O . LEU A 1 88 ? -5.729 5.850 -5.464 1.00 93.50 88 LEU A O 1
ATOM 702 N N . THR A 1 89 ? -5.091 7.994 -5.293 1.00 92.00 89 THR A N 1
ATOM 703 C CA . THR A 1 89 ? -6.457 8.538 -5.291 1.00 92.00 89 THR A CA 1
ATOM 704 C C . THR A 1 89 ? -7.166 8.273 -6.621 1.00 92.00 89 THR A C 1
ATOM 706 O O . THR A 1 89 ? -8.309 7.820 -6.614 1.00 92.00 89 THR A O 1
ATOM 709 N N . ALA A 1 90 ? -6.497 8.503 -7.755 1.00 93.69 90 ALA A N 1
ATOM 710 C CA . ALA A 1 90 ? -7.070 8.264 -9.077 1.00 93.69 90 ALA A CA 1
ATOM 711 C C . ALA A 1 90 ? -7.397 6.780 -9.312 1.00 93.69 90 ALA A C 1
ATOM 713 O O . ALA A 1 90 ? -8.467 6.472 -9.835 1.00 93.69 90 ALA A O 1
ATOM 714 N N . ILE A 1 91 ? -6.531 5.859 -8.872 1.00 96.00 91 ILE A N 1
ATOM 715 C CA . ILE A 1 91 ? -6.808 4.415 -8.891 1.00 96.00 91 ILE A CA 1
ATOM 716 C C . ILE A 1 91 ? -8.086 4.115 -8.103 1.00 96.00 91 ILE A C 1
ATOM 718 O O . ILE A 1 91 ? -8.986 3.461 -8.631 1.00 96.00 91 ILE A O 1
ATOM 722 N N . GLY A 1 92 ? -8.197 4.633 -6.874 1.00 95.25 92 GLY A N 1
ATOM 723 C CA . GLY A 1 92 ? -9.391 4.456 -6.047 1.00 95.25 92 GLY A CA 1
ATOM 724 C C . GLY A 1 92 ? -10.663 4.947 -6.740 1.00 95.25 92 GLY A C 1
ATOM 725 O O . GLY A 1 92 ? -11.664 4.240 -6.762 1.00 95.25 92 GLY A O 1
ATOM 726 N N . GLU A 1 93 ? -10.620 6.112 -7.390 1.00 94.38 93 GLU A N 1
ATOM 727 C CA . GLU A 1 93 ? -11.755 6.633 -8.165 1.00 94.38 93 GLU A CA 1
ATOM 728 C C . GLU A 1 93 ?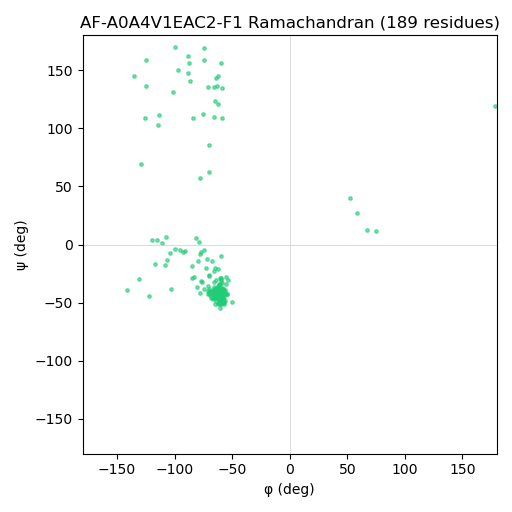 -12.104 5.770 -9.380 1.00 94.38 93 GLU A C 1
ATOM 730 O O . GLU A 1 93 ? -13.281 5.552 -9.660 1.00 94.38 93 GLU A O 1
ATOM 735 N N . LYS A 1 94 ? -11.106 5.253 -10.105 1.00 95.62 94 LYS A N 1
ATOM 736 C CA . LYS A 1 94 ? -11.334 4.382 -11.270 1.00 95.62 94 LYS A CA 1
ATOM 737 C C . LYS A 1 94 ? -11.870 3.009 -10.893 1.00 95.62 94 LYS A C 1
ATOM 739 O O . LYS A 1 94 ? -12.580 2.395 -11.692 1.00 95.62 94 LYS A O 1
ATOM 744 N N . MET A 1 95 ? -11.580 2.559 -9.681 1.00 97.31 95 MET A N 1
ATOM 745 C CA . MET A 1 95 ? -12.101 1.321 -9.114 1.00 97.31 95 MET A CA 1
ATOM 746 C C . MET A 1 95 ? -13.537 1.434 -8.604 1.00 97.31 95 MET A C 1
ATOM 748 O O . MET A 1 95 ? -14.151 0.410 -8.312 1.00 97.31 95 MET A O 1
ATOM 752 N N . LEU A 1 96 ? -14.104 2.641 -8.557 1.00 95.31 96 LEU A N 1
ATOM 753 C CA . LEU A 1 96 ? -15.525 2.837 -8.307 1.00 95.31 96 LEU A CA 1
ATOM 754 C C . LEU A 1 96 ? -16.324 2.766 -9.619 1.00 95.31 96 LEU A C 1
ATOM 756 O O . LEU A 1 96 ? -15.917 3.241 -10.685 1.00 95.31 96 LEU A O 1
ATOM 760 N N . THR A 1 97 ? -17.486 2.134 -9.531 1.00 92.56 97 THR A N 1
ATOM 761 C CA . THR A 1 97 ? -18.555 2.176 -10.533 1.00 92.56 97 THR A CA 1
ATOM 762 C C . THR A 1 97 ? -19.276 3.525 -10.478 1.00 92.56 97 THR A C 1
ATOM 764 O O . THR A 1 97 ? -19.103 4.299 -9.535 1.00 92.56 97 THR A O 1
ATOM 767 N N . GLU A 1 98 ? -20.120 3.813 -11.467 1.00 87.94 98 GLU A N 1
ATOM 768 C CA . GLU A 1 98 ? -20.930 5.042 -11.483 1.00 87.94 98 GLU A CA 1
ATOM 769 C C . GLU A 1 98 ? -21.865 5.137 -10.267 1.00 87.94 98 GLU A C 1
ATOM 771 O O . GLU A 1 98 ? -22.129 6.225 -9.766 1.00 87.94 98 GLU A O 1
ATOM 776 N N . GLN A 1 99 ? -22.300 3.990 -9.739 1.00 87.62 99 GLN A N 1
ATOM 777 C CA . GLN A 1 99 ? -23.122 3.878 -8.534 1.00 87.62 99 GLN A CA 1
ATOM 778 C C . GLN A 1 99 ? -22.305 3.963 -7.231 1.00 87.62 99 GLN A C 1
ATOM 780 O O . GLN A 1 99 ? -22.852 3.729 -6.155 1.00 87.62 99 GLN A O 1
ATOM 785 N N . GLY A 1 100 ? -20.997 4.232 -7.300 1.00 87.31 100 GLY A N 1
ATOM 786 C CA . GLY A 1 100 ? -20.124 4.354 -6.128 1.00 87.31 100 GLY A CA 1
ATOM 787 C C . GLY A 1 100 ? -19.763 3.027 -5.452 1.00 87.31 100 GLY A C 1
ATOM 788 O O . GLY A 1 100 ? -19.217 3.030 -4.352 1.00 87.31 100 GLY A O 1
ATOM 789 N N . ARG A 1 101 ? -20.045 1.884 -6.089 1.00 91.38 101 ARG A N 1
ATOM 790 C CA . ARG A 1 101 ? -19.623 0.558 -5.605 1.00 91.38 101 ARG A CA 1
ATOM 791 C C . ARG A 1 101 ? -18.240 0.211 -6.133 1.00 91.38 101 ARG A C 1
ATOM 793 O O . ARG A 1 101 ? -17.922 0.582 -7.261 1.00 91.38 101 ARG A O 1
ATOM 800 N N . VAL A 1 102 ? -17.459 -0.539 -5.361 1.00 95.06 102 VAL A N 1
ATOM 801 C CA . VAL A 1 102 ? -16.190 -1.103 -5.842 1.00 95.06 102 VAL A CA 1
ATOM 802 C C . VAL A 1 102 ? -16.470 -2.081 -6.987 1.00 95.06 102 VAL A C 1
ATOM 804 O O . VAL A 1 102 ? -17.424 -2.855 -6.916 1.00 95.06 102 VAL A O 1
ATOM 807 N N . ARG A 1 103 ? -15.672 -2.014 -8.056 1.00 95.56 103 ARG A N 1
ATOM 808 C CA . ARG A 1 103 ? -15.745 -2.952 -9.187 1.00 95.56 103 ARG A CA 1
ATOM 809 C C . ARG A 1 103 ? -15.439 -4.376 -8.739 1.00 95.56 103 ARG A C 1
ATOM 811 O O . ARG A 1 103 ? -14.557 -4.590 -7.915 1.00 95.56 103 ARG A O 1
ATOM 818 N N . GLU A 1 104 ? -16.110 -5.345 -9.348 1.00 96.88 104 GLU A N 1
ATOM 819 C CA . GLU A 1 104 ? -15.804 -6.760 -9.148 1.00 96.88 104 GLU A CA 1
ATOM 820 C C . GLU A 1 104 ? -14.518 -7.166 -9.883 1.00 96.88 104 GLU A C 1
ATOM 822 O O . GLU A 1 104 ? -14.087 -6.523 -10.846 1.00 96.88 104 GLU A O 1
ATOM 827 N N . PHE A 1 105 ? -13.904 -8.268 -9.444 1.00 97.00 105 PHE A N 1
ATOM 828 C CA . PHE A 1 105 ? -12.645 -8.752 -10.013 1.00 9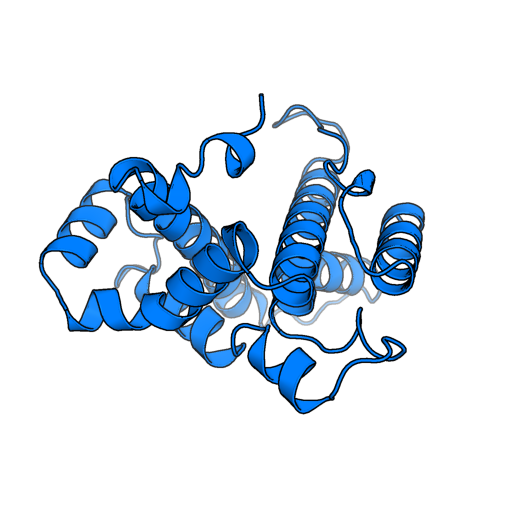7.00 105 PHE A CA 1
ATOM 829 C C . PHE A 1 105 ? -12.747 -9.078 -11.509 1.00 97.00 105 PHE A C 1
ATOM 831 O O . PHE A 1 105 ? -11.840 -8.757 -12.275 1.00 97.00 105 PHE A O 1
ATOM 838 N N . THR A 1 106 ? -13.845 -9.698 -11.942 1.00 96.56 106 THR A N 1
ATOM 839 C CA . THR A 1 106 ? -14.082 -10.064 -13.349 1.00 96.56 106 THR A CA 1
ATOM 840 C C . THR A 1 106 ? -14.158 -8.836 -14.252 1.00 96.56 106 THR A C 1
ATOM 842 O O . THR A 1 106 ? -13.550 -8.822 -15.326 1.00 96.56 106 THR A O 1
ATOM 845 N N . ASP A 1 107 ? -14.837 -7.784 -13.796 1.00 96.31 107 ASP A N 1
ATOM 846 C CA . ASP A 1 107 ? -14.936 -6.510 -14.510 1.00 96.31 107 ASP A CA 1
ATOM 847 C C . ASP A 1 107 ? -13.581 -5.812 -14.571 1.00 96.31 107 ASP A C 1
ATOM 849 O O . ASP A 1 107 ? -13.161 -5.348 -15.633 1.00 96.31 107 ASP A O 1
ATOM 853 N N . PHE A 1 108 ? -12.866 -5.779 -13.442 1.00 97.69 108 PHE A N 1
ATOM 854 C CA . PHE A 1 108 ? -11.513 -5.244 -13.376 1.00 97.69 108 PHE A CA 1
ATOM 855 C C . PHE A 1 108 ? -10.582 -5.952 -14.359 1.00 97.69 108 PHE A C 1
ATOM 857 O O . PHE A 1 108 ? -9.930 -5.286 -15.158 1.00 97.69 108 PHE A O 1
ATOM 864 N N . ALA A 1 109 ? -10.539 -7.286 -14.337 1.00 97.25 109 ALA A N 1
ATOM 865 C CA . ALA A 1 109 ? -9.677 -8.070 -15.214 1.00 97.25 109 ALA A CA 1
ATOM 866 C C . ALA A 1 109 ? -10.016 -7.822 -16.691 1.00 97.25 109 ALA A C 1
ATOM 868 O O . ALA A 1 109 ? -9.121 -7.602 -17.506 1.00 97.25 109 ALA A O 1
ATOM 869 N N . THR A 1 110 ? -11.308 -7.767 -17.023 1.00 96.56 110 THR A N 1
ATOM 870 C CA . THR A 1 110 ? -11.776 -7.478 -18.385 1.00 96.56 110 THR A CA 1
ATOM 871 C C . THR A 1 110 ? -11.338 -6.089 -18.851 1.00 96.56 110 THR A C 1
ATOM 873 O O . THR A 1 110 ? -10.819 -5.951 -19.960 1.00 96.56 110 THR A O 1
ATOM 876 N N . LEU A 1 111 ? -11.501 -5.058 -18.014 1.00 95.81 111 LEU A N 1
ATOM 877 C CA . LEU A 1 111 ? -11.054 -3.696 -18.318 1.00 95.81 111 LEU A CA 1
ATOM 878 C C . LEU A 1 111 ? -9.533 -3.616 -18.426 1.00 95.81 111 LEU A C 1
ATOM 880 O O . LEU A 1 111 ? -9.011 -3.043 -19.377 1.00 95.81 111 LEU A O 1
ATOM 884 N N . PHE A 1 112 ? -8.812 -4.227 -17.491 1.00 96.06 112 PHE A N 1
ATOM 885 C CA . PHE A 1 112 ? -7.356 -4.220 -17.473 1.00 96.06 112 PHE A CA 1
ATOM 886 C C . PHE A 1 112 ? -6.776 -4.847 -18.744 1.00 96.06 112 PHE A C 1
ATOM 888 O O . PHE A 1 112 ? -5.847 -4.291 -19.335 1.00 96.06 112 PHE A O 1
ATOM 895 N N . SER A 1 113 ? -7.353 -5.954 -19.220 1.00 94.75 113 SER A N 1
ATOM 896 C CA . SER A 1 113 ? -6.932 -6.631 -20.450 1.00 94.75 113 SER A CA 1
ATOM 897 C C . SER A 1 113 ? -7.279 -5.862 -21.726 1.00 94.75 113 SER A C 1
ATOM 899 O O . SER A 1 113 ? -6.473 -5.870 -22.657 1.00 94.75 113 SER A O 1
ATOM 901 N N . ASN A 1 114 ? -8.423 -5.173 -21.771 1.00 96.50 114 ASN A N 1
ATOM 902 C CA . ASN A 1 114 ? -8.965 -4.627 -23.021 1.00 96.50 114 ASN A CA 1
ATOM 903 C C . ASN A 1 114 ? -8.873 -3.099 -23.162 1.00 96.50 114 ASN A C 1
ATOM 905 O O . ASN A 1 114 ? -8.970 -2.597 -24.279 1.00 96.50 114 ASN A O 1
ATOM 909 N N . ASP A 1 115 ? -8.669 -2.350 -22.076 1.00 96.88 115 ASP A N 1
ATOM 910 C CA . ASP A 1 115 ? -8.576 -0.887 -22.088 1.00 96.88 115 ASP A CA 1
ATOM 911 C C . ASP A 1 115 ? -7.162 -0.418 -21.680 1.00 96.88 115 ASP A C 1
ATOM 913 O O . ASP A 1 115 ? -6.818 -0.379 -20.491 1.00 96.88 115 ASP A O 1
ATOM 917 N N . PRO A 1 116 ? -6.323 0.001 -22.651 1.00 95.50 116 PRO A N 1
ATOM 918 C CA . PRO A 1 116 ? -4.991 0.532 -22.372 1.00 95.50 116 PRO A CA 1
ATOM 919 C C . PRO A 1 116 ? -4.997 1.788 -21.496 1.00 95.50 116 PRO A C 1
ATOM 921 O O . PRO A 1 116 ? -4.035 2.035 -20.772 1.00 95.50 116 PRO A O 1
ATOM 924 N N . ARG A 1 117 ? -6.059 2.604 -21.551 1.00 93.88 117 ARG A N 1
ATOM 925 C CA . ARG A 1 117 ? -6.181 3.803 -20.712 1.00 93.88 117 ARG A CA 1
ATOM 926 C C . ARG A 1 117 ? -6.507 3.425 -19.278 1.00 93.88 117 ARG A C 1
ATOM 928 O O . ARG A 1 117 ? -5.985 4.063 -18.371 1.00 93.88 117 ARG A O 1
ATOM 935 N N . PHE A 1 118 ? -7.348 2.410 -19.077 1.00 94.69 118 PHE A N 1
ATOM 936 C CA . PHE A 1 118 ? -7.619 1.876 -17.745 1.00 94.69 118 PHE A CA 1
ATOM 937 C C . PHE A 1 118 ? -6.342 1.316 -17.115 1.00 94.69 118 PHE A C 1
ATOM 939 O O . PHE A 1 118 ? -5.994 1.687 -15.997 1.00 94.69 118 PHE A O 1
ATOM 946 N N . ARG A 1 119 ? -5.602 0.499 -17.873 1.00 95.06 119 ARG A N 1
ATOM 947 C CA . ARG A 1 119 ? -4.327 -0.085 -17.438 1.00 95.06 119 ARG A CA 1
ATOM 948 C C . ARG A 1 119 ? -3.324 0.971 -16.980 1.00 95.06 119 ARG A C 1
ATOM 950 O O . ARG A 1 119 ? -2.735 0.816 -15.918 1.00 95.06 119 ARG A O 1
ATOM 957 N N . LYS A 1 120 ? -3.229 2.078 -17.723 1.00 94.75 120 LYS A N 1
ATOM 958 C CA . LYS A 1 120 ? -2.293 3.177 -17.457 1.00 94.75 120 LYS A CA 1
ATOM 959 C C . LYS A 1 120 ? -2.390 3.778 -16.054 1.00 94.75 120 LYS A C 1
ATOM 961 O O . LYS A 1 120 ? -1.400 4.284 -15.541 1.00 94.75 120 LYS A O 1
ATOM 966 N N . TRP A 1 121 ? -3.565 3.728 -15.422 1.00 94.94 121 TRP A N 1
ATOM 967 C CA . TRP A 1 121 ? -3.730 4.210 -14.045 1.00 94.94 121 TRP A CA 1
ATOM 968 C C . TRP A 1 121 ? -2.958 3.375 -13.023 1.00 94.94 121 TRP A C 1
ATOM 970 O O . TRP A 1 121 ? -2.655 3.872 -11.944 1.00 94.94 121 TRP A O 1
ATOM 980 N N . PHE A 1 122 ? -2.643 2.124 -13.357 1.00 96.06 122 PHE A N 1
ATOM 981 C CA . PHE A 1 122 ? -1.955 1.181 -12.485 1.00 96.06 122 PHE A CA 1
ATOM 982 C C . PHE A 1 122 ? -0.457 1.070 -12.787 1.00 96.06 122 PHE A C 1
ATOM 984 O O . PHE A 1 122 ? 0.225 0.377 -12.042 1.00 96.06 122 PHE A O 1
ATOM 991 N N . ASP A 1 123 ? 0.067 1.739 -13.821 1.00 94.31 123 ASP A N 1
ATOM 992 C CA . ASP A 1 123 ? 1.462 1.583 -14.265 1.00 94.31 123 ASP A CA 1
ATOM 993 C C . ASP A 1 123 ? 2.468 1.902 -13.145 1.00 94.31 123 ASP A C 1
ATOM 995 O O . ASP A 1 123 ? 3.384 1.119 -12.898 1.00 94.31 123 ASP A O 1
ATOM 999 N N . ASP A 1 124 ? 2.272 3.006 -12.414 1.00 93.00 124 ASP A N 1
ATOM 1000 C CA . ASP A 1 124 ? 3.159 3.392 -11.304 1.00 93.00 124 ASP A CA 1
ATOM 1001 C C . ASP A 1 124 ? 3.088 2.398 -10.139 1.00 93.00 124 ASP A C 1
ATOM 1003 O O . ASP A 1 124 ? 4.101 2.101 -9.504 1.00 93.00 124 ASP A O 1
ATOM 1007 N N . LEU A 1 125 ? 1.898 1.852 -9.868 1.00 95.12 125 LEU A N 1
ATOM 1008 C CA . LEU A 1 125 ? 1.717 0.835 -8.836 1.00 95.12 125 LEU A CA 1
ATOM 1009 C C . LEU A 1 125 ? 2.346 -0.499 -9.262 1.00 95.12 125 LEU A C 1
ATOM 1011 O O . LEU A 1 125 ? 3.008 -1.136 -8.447 1.00 95.12 125 LEU A O 1
ATOM 1015 N N . ASP A 1 126 ? 2.178 -0.909 -10.523 1.00 95.12 126 ASP A N 1
ATOM 1016 C CA . ASP A 1 126 ? 2.803 -2.118 -11.066 1.00 95.12 126 ASP A CA 1
ATOM 1017 C C . ASP A 1 126 ? 4.326 -2.001 -1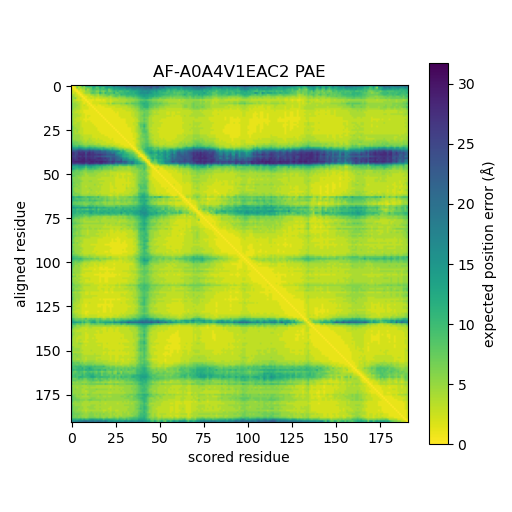1.021 1.00 95.12 126 ASP A C 1
ATOM 1019 O O . ASP A 1 126 ? 5.003 -2.908 -10.537 1.00 95.12 126 ASP A O 1
ATOM 1023 N N . LYS A 1 127 ? 4.860 -0.848 -11.438 1.00 93.25 127 LYS A N 1
ATOM 1024 C CA . LYS A 1 127 ? 6.287 -0.537 -11.353 1.00 93.25 127 LYS A CA 1
ATOM 1025 C C . LYS A 1 127 ? 6.787 -0.598 -9.910 1.00 93.25 127 LYS A C 1
ATOM 1027 O O . LYS A 1 127 ? 7.767 -1.290 -9.652 1.00 93.25 127 LYS A O 1
ATOM 1032 N N . PHE A 1 128 ? 6.103 0.059 -8.974 1.00 93.94 128 PHE A N 1
ATOM 1033 C CA . PHE A 1 128 ? 6.452 0.027 -7.552 1.00 93.94 128 PHE A CA 1
ATOM 1034 C C . PHE A 1 128 ? 6.497 -1.405 -6.999 1.00 93.94 128 PHE A C 1
ATOM 1036 O O . PHE A 1 128 ? 7.472 -1.795 -6.353 1.00 93.94 128 PHE A O 1
ATOM 1043 N N . LEU A 1 129 ? 5.462 -2.208 -7.272 1.00 93.56 129 LEU A N 1
ATOM 1044 C CA . LEU A 1 129 ? 5.379 -3.593 -6.806 1.00 93.56 129 LEU A CA 1
ATOM 1045 C C . LEU A 1 129 ? 6.460 -4.473 -7.441 1.00 93.56 129 LEU A C 1
ATOM 1047 O O . LEU A 1 129 ? 7.038 -5.315 -6.756 1.00 93.56 129 LEU A O 1
ATOM 1051 N N . LEU A 1 130 ? 6.772 -4.257 -8.720 1.00 92.00 130 LEU A N 1
ATOM 1052 C CA . LEU A 1 130 ? 7.850 -4.963 -9.401 1.00 92.00 130 LEU A CA 1
ATOM 1053 C C . LEU A 1 130 ? 9.211 -4.613 -8.785 1.00 92.00 130 LEU A C 1
ATOM 1055 O O . LEU A 1 130 ? 9.944 -5.514 -8.381 1.00 92.00 130 LEU A O 1
ATOM 1059 N N . GLU A 1 131 ? 9.521 -3.325 -8.628 1.00 90.38 131 GLU A N 1
ATOM 1060 C CA . GLU A 1 131 ? 10.788 -2.848 -8.059 1.00 90.38 131 GLU A CA 1
ATOM 1061 C C . GLU A 1 131 ? 11.016 -3.337 -6.629 1.00 90.38 131 GLU A C 1
ATOM 1063 O O . GLU A 1 131 ? 12.134 -3.745 -6.296 1.00 90.38 131 GLU A O 1
ATOM 1068 N N . ALA A 1 132 ? 9.959 -3.355 -5.811 1.00 88.81 132 ALA A N 1
ATOM 1069 C CA . ALA A 1 132 ? 10.000 -3.902 -4.461 1.00 88.81 132 ALA A CA 1
ATOM 1070 C C . ALA A 1 132 ? 10.397 -5.388 -4.453 1.00 88.81 132 ALA A C 1
ATOM 1072 O O . ALA A 1 132 ? 11.045 -5.842 -3.516 1.00 88.81 132 ALA A O 1
ATOM 1073 N N . THR A 1 133 ? 10.043 -6.156 -5.488 1.00 78.25 133 THR A N 1
ATOM 1074 C CA . THR A 1 133 ? 10.354 -7.595 -5.548 1.00 78.25 133 THR A CA 1
ATOM 1075 C C . THR A 1 133 ? 11.742 -7.929 -6.086 1.00 78.25 133 THR A C 1
ATOM 1077 O O . THR A 1 133 ? 12.203 -9.048 -5.863 1.00 78.25 133 THR A O 1
ATOM 1080 N N . THR A 1 134 ? 12.408 -7.014 -6.795 1.00 69.50 134 THR A N 1
ATOM 1081 C CA . THR A 1 134 ? 13.591 -7.382 -7.592 1.00 69.50 134 THR A CA 1
ATOM 1082 C C . THR A 1 134 ? 14.824 -6.509 -7.397 1.00 69.50 134 THR A C 1
ATOM 1084 O O . THR A 1 134 ? 15.920 -7.007 -7.639 1.00 69.50 134 THR A O 1
ATOM 1087 N N . ILE A 1 135 ? 14.689 -5.218 -7.063 1.00 68.62 135 ILE A N 1
ATOM 1088 C CA . ILE A 1 135 ? 15.787 -4.253 -7.287 1.00 68.62 135 ILE A CA 1
ATOM 1089 C C . ILE A 1 135 ? 15.944 -3.229 -6.156 1.00 68.62 135 ILE A C 1
ATOM 1091 O O . ILE A 1 135 ? 17.073 -2.881 -5.821 1.00 68.62 135 ILE A O 1
ATOM 1095 N N . ASN A 1 136 ? 14.851 -2.721 -5.581 1.00 83.94 136 ASN A N 1
ATOM 1096 C CA . ASN A 1 136 ? 14.905 -1.502 -4.773 1.00 83.94 136 ASN A CA 1
ATOM 1097 C C . ASN A 1 136 ? 14.596 -1.771 -3.293 1.00 83.94 136 ASN A C 1
ATOM 1099 O O . ASN A 1 136 ? 13.455 -2.058 -2.924 1.00 83.94 136 ASN A O 1
ATOM 1103 N N . GLU A 1 137 ? 15.612 -1.626 -2.439 1.00 89.38 137 GLU A N 1
ATOM 1104 C CA . GLU A 1 137 ? 15.481 -1.794 -0.987 1.00 89.38 137 GLU A CA 1
ATOM 1105 C C . GLU A 1 137 ? 14.501 -0.792 -0.361 1.00 89.38 137 GLU A C 1
ATOM 1107 O O . GLU A 1 137 ? 13.759 -1.153 0.549 1.00 89.38 137 GLU A O 1
ATOM 1112 N N . LEU A 1 138 ? 14.437 0.443 -0.870 1.00 92.00 138 LEU A N 1
ATOM 1113 C CA . LEU A 1 138 ? 13.495 1.454 -0.386 1.00 92.00 138 LEU A CA 1
ATOM 1114 C C . LEU A 1 138 ? 12.055 1.066 -0.741 1.00 92.00 138 LEU A C 1
ATOM 1116 O O . LEU A 1 138 ? 11.181 1.105 0.126 1.00 92.00 138 LEU A O 1
ATOM 1120 N N . SER A 1 139 ? 11.802 0.636 -1.982 1.00 92.06 139 SER A N 1
ATOM 1121 C CA . SER A 1 139 ? 10.472 0.167 -2.407 1.00 92.06 139 SER A CA 1
ATOM 1122 C C . SER A 1 139 ? 10.046 -1.086 -1.632 1.00 92.06 139 SER A C 1
ATOM 1124 O O . SER A 1 139 ? 8.885 -1.213 -1.238 1.00 92.06 139 SER A O 1
ATOM 1126 N N . TRP A 1 140 ? 10.990 -1.985 -1.341 1.00 92.12 140 TRP A N 1
ATOM 1127 C CA . TRP A 1 140 ? 10.758 -3.159 -0.500 1.00 92.12 140 TRP A CA 1
ATOM 1128 C C . TRP A 1 140 ? 10.390 -2.785 0.940 1.00 92.12 140 TRP A C 1
ATOM 1130 O O . TRP A 1 140 ? 9.377 -3.252 1.470 1.00 92.12 140 TRP A O 1
ATOM 1140 N N . ASP A 1 141 ? 11.155 -1.886 1.556 1.00 93.12 141 ASP A N 1
ATOM 1141 C CA . ASP A 1 141 ? 10.891 -1.395 2.907 1.00 93.12 141 ASP A CA 1
ATOM 1142 C C . ASP A 1 141 ? 9.528 -0.679 2.983 1.00 93.12 141 ASP A C 1
ATOM 1144 O O . ASP A 1 141 ? 8.768 -0.890 3.934 1.00 93.12 141 ASP A O 1
ATOM 1148 N N . ARG A 1 142 ? 9.159 0.099 1.950 1.00 93.75 142 ARG A N 1
ATOM 1149 C CA . ARG A 1 142 ? 7.818 0.701 1.812 1.00 93.75 142 ARG A CA 1
ATOM 1150 C C . ARG A 1 142 ? 6.721 -0.354 1.734 1.00 93.75 142 ARG A C 1
ATOM 1152 O O . ARG A 1 142 ? 5.690 -0.193 2.386 1.00 93.75 142 ARG A O 1
ATOM 1159 N N . LEU A 1 143 ? 6.923 -1.424 0.963 1.00 93.50 143 LEU A N 1
ATOM 1160 C CA . LEU A 1 143 ? 5.948 -2.506 0.821 1.00 93.50 143 LEU A CA 1
ATOM 1161 C C . LEU A 1 143 ? 5.728 -3.247 2.150 1.00 93.50 143 LEU A C 1
ATOM 1163 O O . LEU A 1 143 ? 4.586 -3.557 2.501 1.00 93.50 143 LEU A O 1
ATOM 1167 N N . ILE A 1 144 ? 6.789 -3.477 2.930 1.00 92.88 144 ILE A N 1
ATOM 1168 C CA . ILE A 1 144 ? 6.667 -4.055 4.277 1.00 92.88 144 ILE A CA 1
ATOM 1169 C C . ILE A 1 144 ? 5.945 -3.084 5.217 1.00 92.88 144 ILE A C 1
ATOM 1171 O O . ILE A 1 144 ? 5.009 -3.492 5.909 1.00 92.88 144 ILE A O 1
ATOM 1175 N N . ALA A 1 145 ? 6.319 -1.801 5.220 1.00 93.88 145 ALA A N 1
ATOM 1176 C CA . ALA A 1 145 ? 5.662 -0.783 6.040 1.00 93.88 145 ALA A CA 1
ATOM 1177 C C . ALA A 1 145 ? 4.168 -0.644 5.706 1.00 93.88 145 ALA A C 1
ATOM 1179 O O . ALA A 1 145 ? 3.335 -0.504 6.603 1.00 93.88 145 ALA A O 1
ATOM 1180 N N . LEU A 1 146 ? 3.807 -0.739 4.429 1.00 94.62 146 LEU A N 1
ATOM 1181 C CA . LEU A 1 146 ? 2.427 -0.783 3.961 1.00 94.62 146 LEU A CA 1
ATOM 1182 C C . LEU A 1 146 ? 1.692 -2.011 4.513 1.00 94.62 146 LEU A C 1
ATOM 1184 O O . LEU A 1 146 ? 0.608 -1.872 5.079 1.00 94.62 146 LEU A O 1
ATOM 1188 N N . GLY A 1 147 ? 2.282 -3.202 4.383 1.00 93.00 147 GLY A N 1
ATOM 1189 C CA . GLY A 1 147 ? 1.702 -4.439 4.907 1.00 93.00 147 GLY A CA 1
ATOM 1190 C C . GLY A 1 147 ? 1.475 -4.383 6.419 1.00 93.00 147 GLY A C 1
ATOM 1191 O O . GLY A 1 147 ? 0.419 -4.796 6.901 1.00 93.00 147 GLY A O 1
ATOM 1192 N N . ALA A 1 148 ? 2.421 -3.807 7.161 1.00 93.44 148 ALA A N 1
ATOM 1193 C CA . ALA A 1 148 ? 2.276 -3.546 8.586 1.00 93.44 148 ALA A CA 1
ATOM 1194 C C . ALA A 1 148 ? 1.103 -2.605 8.869 1.00 93.44 148 ALA A C 1
ATOM 1196 O O . ALA A 1 148 ? 0.210 -2.963 9.629 1.00 93.44 148 ALA A O 1
ATOM 1197 N N . ASN A 1 149 ? 1.036 -1.457 8.195 1.00 93.81 149 ASN A N 1
ATOM 1198 C CA . ASN A 1 149 ? -0.060 -0.502 8.355 1.00 93.81 149 ASN A CA 1
ATOM 1199 C C . ASN A 1 149 ? -1.442 -1.108 8.045 1.00 93.81 149 ASN A C 1
ATOM 1201 O O . ASN A 1 149 ? -2.407 -0.826 8.753 1.00 93.81 149 ASN A O 1
ATOM 1205 N N . LEU A 1 150 ? -1.547 -1.990 7.046 1.00 92.56 150 LEU A N 1
ATOM 1206 C CA . LEU A 1 150 ? -2.785 -2.725 6.767 1.00 92.56 150 LEU A CA 1
ATOM 1207 C C . LEU A 1 150 ? -3.166 -3.668 7.918 1.00 92.56 150 LEU A C 1
ATOM 1209 O O . LEU A 1 150 ? -4.337 -3.736 8.285 1.00 92.56 150 LEU A O 1
ATOM 1213 N N . ARG A 1 151 ? -2.199 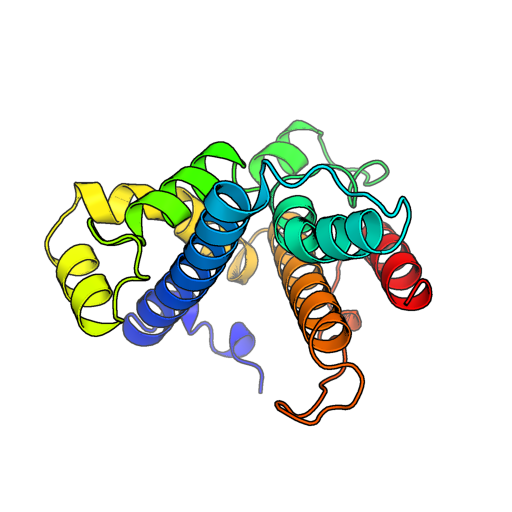-4.360 8.536 1.00 91.50 151 ARG A N 1
ATOM 1214 C CA . ARG A 1 151 ? -2.454 -5.175 9.740 1.00 91.50 151 ARG A CA 1
ATOM 1215 C C . ARG A 1 151 ? -2.926 -4.316 10.904 1.00 91.50 151 ARG A C 1
ATOM 1217 O O . ARG A 1 151 ? -3.916 -4.658 11.540 1.00 91.50 151 ARG A O 1
ATOM 1224 N N . LEU A 1 152 ? -2.272 -3.177 11.122 1.00 91.25 152 LEU A N 1
ATOM 1225 C CA . LEU A 1 152 ? -2.650 -2.214 12.151 1.00 91.25 152 LEU A CA 1
ATOM 1226 C C . LEU A 1 152 ? -4.085 -1.701 11.961 1.00 91.25 152 LEU A C 1
ATOM 1228 O O . LEU A 1 152 ? -4.810 -1.556 12.944 1.00 91.25 152 LEU A O 1
ATOM 1232 N N . LEU A 1 153 ? -4.505 -1.460 10.717 1.00 91.25 153 LEU A N 1
ATOM 1233 C CA . LEU A 1 153 ? -5.882 -1.094 10.391 1.00 91.25 153 LEU A CA 1
ATOM 1234 C C . LEU A 1 153 ? -6.865 -2.239 10.674 1.00 91.25 153 LEU A C 1
ATOM 1236 O O . LEU A 1 153 ? -7.909 -1.999 11.272 1.00 91.25 153 LEU A O 1
ATOM 1240 N N . VAL A 1 154 ? -6.536 -3.476 10.295 1.00 90.44 154 VAL A N 1
ATOM 1241 C CA . VAL A 1 154 ? -7.391 -4.645 10.574 1.00 90.44 154 VAL A CA 1
ATOM 1242 C C . VAL A 1 154 ? -7.584 -4.839 12.078 1.00 90.44 154 VAL A C 1
ATOM 1244 O O . VAL A 1 154 ? -8.722 -4.950 12.523 1.00 90.44 154 VAL A O 1
ATOM 1247 N N . THR A 1 155 ? -6.510 -4.805 12.871 1.00 90.31 155 THR A N 1
ATOM 1248 C CA . THR A 1 155 ? -6.586 -4.904 14.339 1.00 90.31 155 THR A CA 1
ATOM 1249 C C . THR A 1 155 ? -7.416 -3.773 14.943 1.00 90.31 155 THR A C 1
ATOM 1251 O O . THR A 1 155 ? -8.183 -3.999 15.875 1.00 90.31 155 THR A O 1
ATOM 1254 N N . PHE A 1 156 ? -7.318 -2.559 14.394 1.00 90.06 156 PHE A N 1
ATOM 1255 C CA . PHE A 1 156 ? -8.141 -1.432 14.832 1.00 90.06 156 PHE A CA 1
ATOM 1256 C C . PHE A 1 156 ? -9.638 -1.647 14.545 1.00 90.06 156 PHE A C 1
ATOM 1258 O O . PHE A 1 156 ? -10.478 -1.310 15.379 1.00 90.06 156 PHE A O 1
ATOM 1265 N N . LEU A 1 157 ? -9.980 -2.190 13.372 1.00 89.38 157 LEU A N 1
ATOM 1266 C CA . LEU A 1 157 ? -11.367 -2.431 12.958 1.00 89.38 157 LEU A CA 1
ATOM 1267 C C . LEU A 1 157 ? -11.991 -3.653 13.648 1.00 89.38 157 LEU A C 1
ATOM 1269 O O . LEU A 1 157 ? -13.189 -3.648 13.929 1.00 89.38 157 LEU A O 1
ATOM 1273 N N . ASP A 1 158 ? -11.190 -4.675 13.946 1.00 90.25 158 ASP A N 1
ATOM 1274 C CA . ASP A 1 158 ? -11.618 -5.898 14.623 1.00 90.25 158 ASP A CA 1
ATOM 1275 C C . ASP A 1 158 ? -10.718 -6.227 15.831 1.00 90.25 158 ASP A C 1
ATOM 1277 O O . ASP A 1 158 ? -9.975 -7.215 15.831 1.00 90.25 158 ASP A O 1
ATOM 1281 N N . PRO A 1 159 ? -10.787 -5.425 16.911 1.00 87.38 159 PRO A N 1
ATOM 1282 C CA . PRO A 1 159 ? -9.898 -5.570 18.065 1.00 87.38 159 PRO A CA 1
ATOM 1283 C C . PRO A 1 159 ? -10.140 -6.856 18.862 1.00 87.38 159 PRO A C 1
ATOM 1285 O O 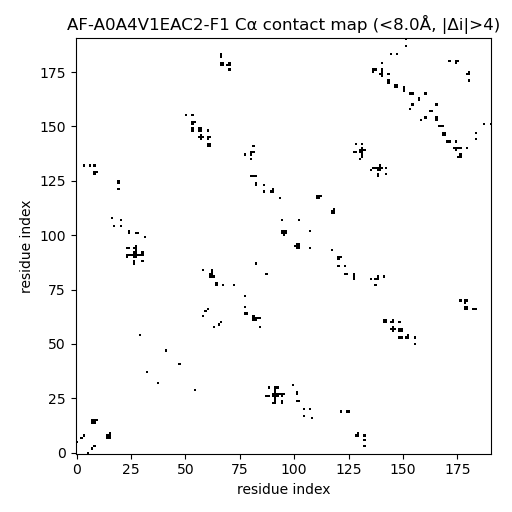. PRO A 1 159 ? -9.331 -7.217 19.710 1.00 87.38 159 PRO A O 1
ATOM 1288 N N . LYS A 1 160 ? -11.271 -7.534 18.631 1.00 88.56 160 LYS A N 1
ATOM 1289 C CA . LYS A 1 160 ? -11.641 -8.784 19.309 1.00 88.56 160 LYS A CA 1
ATOM 1290 C C . LYS A 1 160 ? -11.535 -10.007 18.396 1.00 88.56 160 LYS A C 1
ATOM 1292 O O . LYS A 1 160 ? -11.978 -11.073 18.818 1.00 88.56 160 LYS A O 1
ATOM 1297 N N . SER A 1 161 ? -11.006 -9.848 17.180 1.00 87.56 161 SER A N 1
ATOM 1298 C CA . SER A 1 161 ? -10.848 -10.930 16.197 1.00 87.56 161 SER A CA 1
ATOM 1299 C C . SER A 1 161 ? -12.149 -11.704 15.956 1.00 87.56 161 SER A C 1
ATOM 1301 O O . SER A 1 161 ? -12.164 -12.932 15.918 1.00 87.56 161 SER A O 1
ATOM 1303 N N . LYS A 1 162 ? -13.284 -10.998 15.905 1.00 89.44 162 LYS A N 1
ATOM 1304 C CA . LYS A 1 162 ? -14.607 -11.618 15.732 1.00 89.44 162 LYS A CA 1
ATOM 1305 C C . LYS A 1 162 ? -14.927 -11.915 14.274 1.00 89.44 162 LYS A C 1
ATOM 1307 O O . LYS A 1 162 ? -15.754 -12.782 14.008 1.00 89.44 162 LYS A O 1
ATOM 1312 N N . LEU A 1 163 ? -14.354 -11.139 13.362 1.00 85.56 163 LEU A N 1
ATOM 1313 C CA . LEU A 1 163 ? -14.593 -11.215 11.926 1.00 85.56 163 LEU A CA 1
ATOM 1314 C C . LEU A 1 163 ? -13.432 -11.905 11.219 1.00 85.56 163 LEU A C 1
ATOM 1316 O O . LEU A 1 163 ? -13.659 -12.659 10.276 1.00 85.56 163 LEU A O 1
ATOM 1320 N N . LEU A 1 164 ? -12.201 -11.635 11.657 1.00 84.88 164 LEU A N 1
ATOM 1321 C CA . LEU A 1 164 ? -10.986 -12.146 11.036 1.00 84.88 164 LEU A CA 1
ATOM 1322 C C . LEU A 1 164 ? -10.004 -12.652 12.092 1.00 84.88 164 LEU A C 1
ATOM 1324 O O . LEU A 1 164 ? -9.835 -12.043 13.148 1.00 84.88 164 LEU A O 1
ATOM 1328 N N . ASP A 1 165 ? -9.281 -13.719 11.755 1.00 82.19 165 ASP A N 1
ATOM 1329 C CA . ASP A 1 165 ? -8.126 -14.144 12.541 1.00 82.19 165 ASP A CA 1
ATOM 1330 C C . ASP A 1 165 ? -7.061 -13.045 12.518 1.00 82.19 165 ASP A C 1
ATOM 1332 O O . ASP A 1 165 ? -6.552 -12.663 11.453 1.00 82.19 165 ASP A O 1
ATOM 1336 N N . GLN A 1 166 ? -6.697 -12.552 13.701 1.00 78.31 166 GLN A N 1
ATOM 1337 C CA . GLN A 1 166 ? -5.582 -11.627 13.820 1.00 78.31 166 GLN A CA 1
ATOM 1338 C C . GLN A 1 166 ? -4.275 -12.320 13.443 1.00 78.31 166 GLN A C 1
ATOM 1340 O O . GLN A 1 166 ? -4.001 -13.461 13.813 1.00 78.31 166 GLN A O 1
ATOM 1345 N N . ARG A 1 167 ? -3.471 -11.608 12.654 1.00 81.81 167 ARG A N 1
ATOM 1346 C CA . ARG A 1 167 ? -2.150 -12.052 12.220 1.00 81.81 167 ARG A CA 1
ATOM 1347 C C . ARG A 1 167 ? -1.140 -10.995 12.602 1.00 81.81 167 ARG A C 1
ATOM 1349 O O . ARG A 1 167 ? -1.375 -9.813 12.346 1.00 81.81 167 ARG A O 1
ATOM 1356 N N . ASP A 1 168 ? -0.010 -11.448 13.122 1.00 86.25 168 ASP A N 1
ATOM 1357 C CA . ASP A 1 168 ? 1.105 -10.572 13.443 1.00 86.25 168 ASP A CA 1
ATOM 1358 C C . ASP A 1 168 ? 1.620 -9.839 12.202 1.00 86.25 168 ASP A C 1
ATOM 1360 O O . ASP A 1 168 ? 1.480 -10.284 11.050 1.00 86.25 168 ASP A O 1
ATOM 1364 N N . VAL A 1 169 ? 2.255 -8.696 12.450 1.00 88.06 169 VAL A N 1
ATOM 1365 C CA . VAL A 1 169 ? 2.989 -7.973 11.418 1.00 88.06 169 VAL A CA 1
ATOM 1366 C C . VAL A 1 169 ? 4.179 -8.826 10.976 1.00 88.06 169 VAL A C 1
ATOM 1368 O O . VAL A 1 169 ? 5.144 -9.020 11.711 1.00 88.06 169 VAL A O 1
ATOM 1371 N N . ALA A 1 170 ? 4.103 -9.348 9.754 1.00 86.88 170 ALA A N 1
ATOM 1372 C CA . ALA A 1 170 ? 5.129 -10.207 9.180 1.00 86.88 170 ALA A CA 1
ATOM 1373 C C . ALA A 1 170 ? 6.228 -9.405 8.463 1.00 86.88 170 ALA A C 1
ATOM 1375 O O . ALA A 1 170 ? 6.018 -8.267 8.049 1.00 86.88 170 ALA A O 1
ATOM 1376 N N . ASN A 1 171 ? 7.372 -10.058 8.236 1.00 89.12 171 ASN A N 1
ATOM 1377 C CA . ASN A 1 171 ? 8.491 -9.580 7.413 1.00 89.12 171 ASN A CA 1
ATOM 1378 C C . ASN A 1 171 ? 9.249 -8.355 7.958 1.00 89.12 171 ASN A C 1
ATOM 1380 O O . ASN A 1 171 ? 10.073 -7.791 7.243 1.00 89.12 171 ASN A O 1
ATOM 1384 N N . LEU A 1 172 ? 9.034 -7.953 9.216 1.00 90.12 172 LEU A N 1
ATOM 1385 C CA . LEU A 1 172 ? 9.796 -6.864 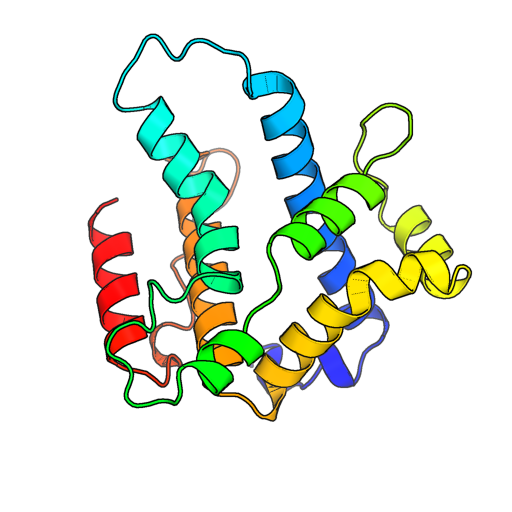9.853 1.00 90.12 172 LEU A CA 1
ATOM 1386 C C . LEU A 1 172 ? 11.303 -7.153 9.912 1.00 90.12 172 LEU A C 1
ATOM 1388 O O . LEU A 1 172 ? 12.121 -6.236 9.909 1.00 90.12 172 LEU A O 1
ATOM 1392 N N . ASP A 1 173 ? 11.668 -8.432 9.973 1.00 89.75 173 ASP A N 1
ATOM 1393 C CA . ASP A 1 173 ? 13.038 -8.937 9.898 1.00 89.75 173 ASP A CA 1
ATOM 1394 C C . ASP A 1 173 ? 13.705 -8.688 8.539 1.00 89.75 173 ASP A C 1
ATOM 1396 O O . ASP A 1 173 ? 14.930 -8.682 8.461 1.00 89.75 173 ASP A O 1
ATOM 1400 N N . LEU A 1 174 ? 12.914 -8.459 7.487 1.00 89.56 174 LEU A N 1
ATOM 1401 C CA . LEU A 1 174 ? 13.391 -8.271 6.117 1.00 89.56 174 LEU A CA 1
ATOM 1402 C C . LEU A 1 174 ? 13.577 -6.804 5.727 1.00 89.56 174 LEU A C 1
ATOM 1404 O O . LEU A 1 174 ? 14.052 -6.551 4.619 1.00 89.56 174 LEU A O 1
ATOM 1408 N N . ILE A 1 175 ? 13.202 -5.867 6.604 1.00 90.38 175 ILE A N 1
ATOM 1409 C CA . ILE A 1 175 ? 13.431 -4.437 6.389 1.00 90.38 175 ILE A CA 1
ATOM 1410 C C . ILE A 1 175 ? 14.938 -4.187 6.386 1.00 90.38 175 ILE A C 1
ATOM 1412 O O . ILE A 1 175 ? 15.629 -4.518 7.355 1.00 90.38 175 ILE A O 1
ATOM 1416 N N . LYS A 1 176 ? 15.440 -3.603 5.300 1.00 88.12 176 LYS A N 1
ATOM 1417 C CA . LYS A 1 176 ? 16.870 -3.353 5.085 1.00 88.12 176 LYS A CA 1
ATOM 1418 C C . LYS A 1 176 ? 17.340 -2.140 5.871 1.00 88.12 176 LYS A C 1
ATOM 1420 O O . LYS A 1 176 ? 18.374 -2.192 6.536 1.00 88.12 176 LYS A O 1
ATOM 1425 N N . ASN A 1 177 ? 16.540 -1.076 5.886 1.00 89.62 177 ASN A N 1
ATOM 1426 C CA . ASN A 1 177 ? 16.863 0.131 6.629 1.00 89.62 177 ASN A CA 1
ATOM 1427 C C . ASN A 1 177 ? 16.447 0.012 8.098 1.00 89.62 177 ASN A C 1
ATOM 1429 O O . ASN A 1 177 ? 15.269 0.095 8.454 1.00 89.62 177 ASN A O 1
ATOM 1433 N N . GLN A 1 178 ? 17.434 -0.097 8.989 1.00 88.50 178 GLN A N 1
ATOM 1434 C CA . GLN A 1 178 ? 17.201 -0.225 10.432 1.00 88.50 178 GLN A CA 1
ATOM 1435 C C . GLN A 1 178 ? 16.337 0.909 11.004 1.00 88.50 178 GLN A C 1
ATOM 1437 O O . GLN A 1 178 ? 15.542 0.687 11.910 1.00 88.50 178 GLN A O 1
ATOM 1442 N N . GLN A 1 179 ? 16.454 2.120 10.466 1.00 86.81 179 GLN A N 1
ATOM 1443 C CA . GLN A 1 179 ? 15.657 3.259 10.914 1.00 86.81 179 GLN A CA 1
ATOM 1444 C C . GLN A 1 179 ? 14.182 3.140 10.520 1.00 86.81 179 GLN A C 1
ATOM 1446 O O . GLN A 1 179 ? 13.320 3.421 11.350 1.00 86.81 179 GLN A O 1
ATOM 1451 N N . VAL A 1 180 ? 13.893 2.664 9.302 1.00 89.38 180 VAL A N 1
ATOM 1452 C CA . VAL A 1 180 ? 12.522 2.347 8.868 1.00 89.38 180 VAL A CA 1
ATOM 1453 C C . VAL A 1 180 ? 11.933 1.301 9.809 1.00 89.38 180 VAL A C 1
ATOM 1455 O O . VAL A 1 180 ? 10.823 1.473 10.310 1.00 89.38 180 VAL A O 1
ATOM 1458 N N . ARG A 1 181 ? 12.712 0.258 10.127 1.00 91.75 181 ARG A N 1
ATOM 1459 C CA . ARG A 1 181 ? 12.310 -0.789 11.071 1.00 91.75 181 ARG A CA 1
ATOM 1460 C C . ARG A 1 181 ? 12.022 -0.229 12.465 1.00 91.75 181 ARG A C 1
ATOM 1462 O O . ARG A 1 181 ? 10.998 -0.567 13.048 1.00 91.75 181 ARG A O 1
ATOM 1469 N N . SER A 1 182 ? 12.888 0.633 12.994 1.00 90.50 182 SER A N 1
ATOM 1470 C CA . SER A 1 182 ? 12.697 1.267 14.304 1.00 90.50 182 SER A CA 1
ATOM 1471 C C . SER A 1 182 ? 11.458 2.160 14.340 1.00 90.50 182 SER A C 1
ATOM 1473 O O . SER A 1 182 ? 10.672 2.063 15.279 1.00 90.50 182 SER A O 1
ATOM 1475 N N . ALA A 1 183 ? 11.251 2.989 13.312 1.00 89.31 183 ALA A N 1
ATOM 1476 C CA . ALA A 1 183 ? 10.077 3.851 13.205 1.00 89.31 183 ALA A CA 1
ATOM 1477 C C . ALA A 1 183 ? 8.779 3.033 13.139 1.00 89.31 183 ALA A C 1
ATOM 1479 O O . ALA A 1 183 ? 7.806 3.360 13.815 1.00 89.31 183 ALA A O 1
ATOM 1480 N N . LEU A 1 184 ? 8.781 1.941 12.372 1.00 90.81 184 LEU A N 1
ATOM 1481 C CA . LEU A 1 184 ? 7.629 1.056 12.261 1.00 90.81 184 LEU A CA 1
ATOM 1482 C C . LEU A 1 184 ? 7.357 0.287 13.562 1.00 90.81 184 LEU A C 1
ATOM 1484 O O . LEU A 1 184 ? 6.207 0.170 13.969 1.00 90.81 184 LEU A O 1
ATOM 1488 N N . ASN A 1 185 ? 8.397 -0.187 14.253 1.00 91.94 185 ASN A N 1
ATOM 1489 C CA . ASN A 1 185 ? 8.253 -0.837 15.558 1.00 91.94 185 ASN A CA 1
ATOM 1490 C C . ASN A 1 185 ? 7.674 0.107 16.618 1.00 91.94 185 ASN A C 1
ATOM 1492 O O . ASN A 1 185 ? 6.841 -0.323 17.410 1.00 91.94 185 ASN A O 1
ATOM 1496 N N . ALA A 1 186 ? 8.088 1.379 16.628 1.00 89.88 186 ALA A N 1
ATOM 1497 C CA . ALA A 1 186 ? 7.513 2.380 17.524 1.00 89.88 186 ALA A CA 1
ATOM 1498 C C . ALA A 1 186 ? 6.007 2.556 17.262 1.00 89.88 186 ALA A C 1
ATOM 1500 O O . ALA A 1 186 ? 5.210 2.504 18.190 1.00 89.88 186 ALA A O 1
ATOM 1501 N N . GLU A 1 187 ? 5.604 2.648 15.993 1.00 88.88 187 GLU A N 1
ATOM 1502 C CA . GLU A 1 187 ? 4.192 2.771 15.609 1.00 88.88 187 GLU A CA 1
ATOM 1503 C C . GLU A 1 187 ? 3.351 1.524 15.938 1.00 88.88 187 GLU A C 1
ATOM 1505 O O . GLU A 1 187 ? 2.160 1.633 16.242 1.00 88.88 187 GLU A O 1
ATOM 1510 N N . ILE A 1 188 ? 3.955 0.333 15.891 1.00 89.50 188 ILE A N 1
ATOM 1511 C CA . ILE A 1 188 ? 3.313 -0.914 16.330 1.00 89.50 188 ILE A CA 1
ATOM 1512 C C . ILE A 1 188 ? 3.151 -0.931 17.857 1.00 89.50 188 ILE A C 1
ATOM 1514 O O . ILE A 1 188 ? 2.124 -1.388 18.346 1.00 89.50 188 ILE A O 1
ATOM 1518 N N . ALA A 1 189 ? 4.131 -0.424 18.607 1.00 87.25 189 ALA A N 1
ATOM 1519 C CA . ALA A 1 189 ? 4.089 -0.381 20.070 1.00 87.25 189 ALA A CA 1
ATOM 1520 C C . ALA A 1 189 ? 3.105 0.665 20.630 1.00 87.25 189 ALA A C 1
ATOM 1522 O O . ALA A 1 189 ? 2.705 0.566 21.785 1.00 87.25 189 ALA A O 1
ATOM 1523 N N . GLU A 1 190 ? 2.718 1.660 19.828 1.00 79.94 190 GLU A N 1
ATOM 1524 C CA . GLU A 1 190 ? 1.711 2.674 20.174 1.00 79.94 190 GLU A CA 1
ATOM 1525 C C . GLU A 1 190 ? 0.251 2.181 20.032 1.00 79.94 190 GLU A C 1
ATOM 1527 O O . GLU A 1 190 ? -0.678 2.974 20.213 1.00 79.94 190 GLU A O 1
ATOM 1532 N N . GLN A 1 191 ? 0.032 0.910 19.668 1.00 66.69 191 GLN A N 1
ATOM 1533 C CA . GLN A 1 191 ? -1.297 0.278 19.615 1.00 66.69 191 GLN A CA 1
ATOM 1534 C C . GLN A 1 191 ? -1.820 -0.127 20.991 1.00 66.69 191 GLN A C 1
ATOM 1536 O O . GLN A 1 191 ? -3.042 0.059 21.198 1.00 66.69 191 GLN A O 1
#

pLDDT: mean 87.45, std 10.27, range [43.62, 97.81]

Nearest PDB structures (foldseek):
  5cwi-assembly1_A  TM=3.034E-01  e=5.308E+00  synthetic construct

Foldseek 3Di:
DDPLVVVCCVVPPVVVLVVLLVLLQLLLVLLLCCVVVVPDPPPPDPPVVLLVCLSCQLVCLQQHCVLVVPPPDDPVLLRLLHDHPVLSNVSNVLQADPVSDGDDSVVSVVCCVPPPVNVVSCPSVSVLVSCLSPPDLSSVLSVLSSQLSNLVNVCVVCVPCPPHDRDDSPDLVVRPDVSSSVVSVVVVVVD

Solvent-accessible surface area (backbone atoms only — not comparable to full-atom values): 10766 Å² total; per-residue (Å²): 137,57,66,71,84,66,44,36,67,84,74,30,70,67,53,32,53,53,49,55,45,55,53,28,47,53,33,17,53,52,47,49,50,48,69,72,50,71,74,61,79,70,92,47,88,55,66,57,52,52,50,50,51,34,71,45,31,36,54,46,32,37,51,46,58,79,60,47,77,83,53,98,63,57,69,65,57,61,57,67,42,37,47,61,63,69,50,51,51,49,32,7,56,68,29,33,42,97,87,69,43,68,61,52,69,69,59,48,51,51,41,49,76,72,31,73,74,63,37,57,59,43,47,61,57,52,50,42,57,49,36,31,72,75,78,36,64,64,21,30,37,25,52,43,46,21,53,35,25,50,41,53,32,48,44,68,77,39,76,78,45,80,87,49,85,82,66,79,75,68,66,66,87,69,39,74,51,64,61,36,42,50,52,51,50,51,62,60,72,73,110

Secondary structure (DSSP, 8-state):
--TGGGTHHHH-HHHHHHHHHHHHHHHHHHHHHHHHHTT---SSTTHHHHHHHHHHHHHHHHH-STTTTT-SS-HHHHHHTSPPHHHHHHHHHHTB-TTSPBPPHHHHHHHHHH-HHHHHTTHHHHHHHHHHHHT-HHHHHHHHHHHHHHHHHHHHH-TT-SSS-------GGG-S-HHHHHHHHHHHHT-

Radius of gyration: 17.0 Å; Cα contacts (8 Å, |Δi|>4): 180; chains: 1; bounding box: 45×38×43 Å